Protein AF-A0AAU6JK26-F1 (afdb_monomer)

Solvent-accessible surface area (backbone atoms only — not comparable to full-atom values): 19255 Å² total; per-residue (Å²): 136,87,84,85,84,85,87,82,58,51,16,75,82,50,98,50,102,76,46,58,33,72,45,76,49,76,51,73,59,99,90,44,81,49,76,46,36,20,29,65,69,55,47,49,49,54,53,56,73,44,41,63,58,60,68,77,46,77,90,71,77,78,73,72,78,66,80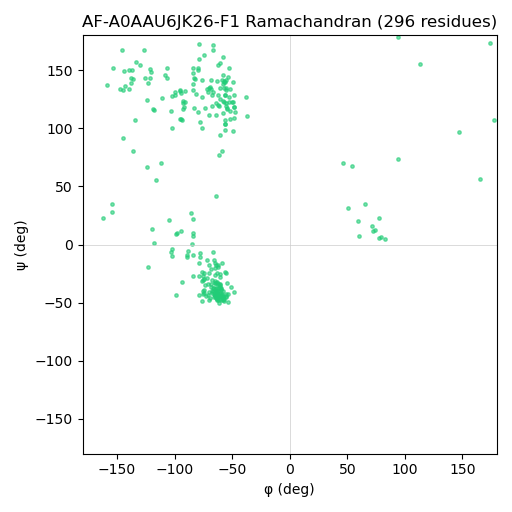,72,80,84,74,83,77,93,77,89,90,84,90,84,86,86,50,86,90,78,57,60,71,65,60,47,45,52,52,39,51,76,73,67,47,86,74,70,67,94,67,73,86,76,56,65,71,55,55,53,23,45,57,33,43,79,70,73,39,57,65,56,48,52,52,54,54,52,62,58,61,76,74,71,86,80,84,88,78,94,74,86,90,70,84,80,76,79,80,79,78,72,79,78,74,79,72,75,77,72,76,81,66,75,73,79,72,78,70,67,74,58,62,72,53,41,55,58,47,50,78,49,35,74,82,76,51,71,88,69,44,56,79,91,49,60,46,58,75,54,39,42,27,54,80,66,92,66,105,62,71,73,49,46,54,80,80,48,53,69,59,55,60,50,69,67,57,46,74,69,53,50,52,42,47,29,33,66,68,67,72,38,84,55,45,100,83,70,40,67,73,67,42,85,83,42,40,64,57,40,39,61,66,47,25,36,39,82,28,83,90,37,96,74,39,50,40,64,30,56,41,24,52,48,45,43,60,73,66,53,85,116

Radius of gyration: 31.09 Å; Cα contacts (8 Å, |Δi|>4): 243; chains: 1; bounding box: 83×53×76 Å

Nearest PDB structures (foldseek):
  4e1r-assembly1_A  TM=9.515E-01  e=3.329E-04  Mycobacterium tuberculosis

Sequence (298 aa):
MSRIKLVILLDDLANDDTTEADETVQFSLDGVDYEIDLTEANAQKLRARLKEFTQAGRVVPKRRRLPRPMTEPAGASATLSRHQGGIDPKAARAWATEHGLIAPKQRGVLGRNIKDAYNAFQRGDIGPLNKLKQAQNDHGTTPATDKPNTPPEPPKRRPLHAVPEPPAEPEPQAEADEDYNEAKAREYYQPLTQAQRHPDVQDDQKWDRRTGYGVDRTEKIKEWTLTERIATVSNQHATILNQLAGITALNSKGGVSYLKTSATRLHNLEFIKYAPTSLHGWEITNFGRYAVRIHGMG

Mean predicted aligned error: 21.95 Å

Secondary structure (DSSP, 8-state):
-PPP-----B-TT-SSTT-B-SEEEEEEETTEEEEEEE-HHHHHHHHHHHHHHHHHS--------PPPP----------SSSSGGG--HHHHHHHHHHTT-S---SSSPPPHHHHHHHHHHHTT--HHHHHHHHHHHTT----------PPPPPPPPPP---PPPPP---------THHHHHHHHHHH--PPPGGGS-GGG-SHHHHSS--SSSS-TT--GGGS-HHHHHHT--HHHHHHHHHHTTSSPPPTTSS-TTHHHHHHHHHHTTSEEE-TTSTTSEEE-HHHHHHHHHH---

Foldseek 3Di:
DDDDDDDFAAFPPDPDPPHGFPDWDWDDDPRDIDIGGHHPVVVVVVCVVCVVVPVVDDDDPPPPPDPDPDPDDDDDDDPPDDDDPSDDPVVLQVVCVVLPQPDQDPDDDGDPLSVVCVVCVVVVHNPSVVVSVVVVVVPDDDDDDDDDDDPDDPDDDDPPDPPPDDPPDPDPPCPPPLCVPQVVLVVLDDDDDLVQADPVCVPVVLLQFDPDDDPDRGHGLVVDGLVVLLVPQDPLNLQQLCCLVVNDADPPVRERPCCVVCVSSCRSSVQWGQDCPDPHRIHGDSSVVVSNVVVDPD

pLDDT: mean 70.47, std 18.95, range [29.84, 93.88]

Structure (mmCIF, N/CA/C/O backbone):
data_AF-A0AAU6JK26-F1
#
_entry.id   AF-A0AAU6JK26-F1
#
loop_
_atom_site.group_PDB
_atom_site.id
_atom_site.type_symbol
_atom_site.label_atom_id
_atom_site.label_alt_id
_atom_site.label_comp_id
_atom_site.label_asym_id
_atom_site.label_entity_id
_atom_site.label_seq_id
_atom_site.pdbx_PDB_ins_code
_atom_site.Cartn_x
_atom_site.Cartn_y
_atom_site.Cartn_z
_atom_site.occupancy
_atom_site.B_iso_or_equiv
_atom_site.auth_seq_id
_atom_site.auth_comp_id
_atom_site.auth_asym_id
_atom_site.auth_atom_id
_atom_site.pdbx_PDB_model_num
ATOM 1 N N . MET A 1 1 ? 6.257 28.946 33.063 1.00 39.81 1 MET A N 1
ATOM 2 C CA . MET A 1 1 ? 5.827 28.902 31.649 1.00 39.81 1 MET A CA 1
ATOM 3 C C . MET A 1 1 ? 4.622 27.983 31.551 1.00 39.81 1 MET A C 1
ATOM 5 O O . MET A 1 1 ? 4.722 26.838 31.974 1.00 39.81 1 MET A O 1
ATOM 9 N N . SER A 1 2 ? 3.482 28.490 31.089 1.00 45.00 2 SER A N 1
ATOM 10 C CA . SER A 1 2 ? 2.243 27.712 30.962 1.00 45.00 2 SER A CA 1
ATOM 11 C C . SER A 1 2 ? 2.250 26.934 29.644 1.00 45.00 2 SER A C 1
ATOM 13 O O . SER A 1 2 ? 2.571 27.500 28.603 1.00 45.00 2 SER A O 1
ATOM 15 N N .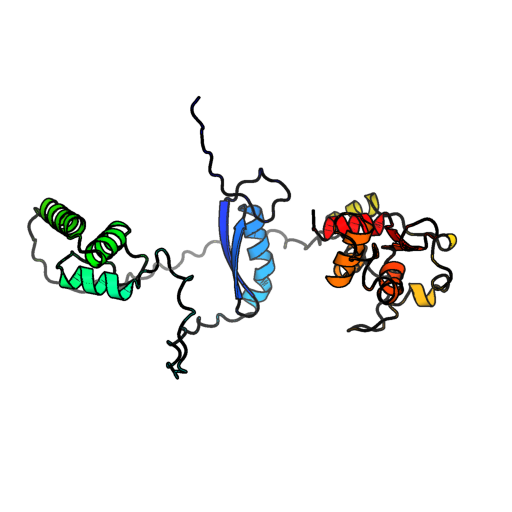 ARG A 1 3 ? 1.911 25.641 29.678 1.00 49.12 3 ARG A N 1
ATOM 16 C CA . ARG A 1 3 ? 1.793 24.785 28.487 1.00 49.12 3 ARG A CA 1
ATOM 17 C C . ARG A 1 3 ? 0.345 24.810 28.001 1.00 49.12 3 ARG A C 1
ATOM 19 O O . ARG A 1 3 ? -0.537 24.358 28.726 1.00 49.12 3 ARG A O 1
ATOM 26 N N . ILE A 1 4 ? 0.106 25.315 26.793 1.00 51.34 4 ILE A N 1
ATOM 27 C CA . ILE A 1 4 ? -1.198 25.212 26.124 1.00 51.34 4 ILE A CA 1
ATOM 28 C C . ILE A 1 4 ? -1.271 23.822 25.480 1.00 51.34 4 ILE A C 1
ATOM 30 O O . ILE A 1 4 ? -0.328 23.394 24.816 1.00 51.34 4 ILE A O 1
ATOM 34 N N . LYS A 1 5 ? -2.356 23.086 25.737 1.00 56.06 5 LYS A N 1
ATOM 35 C CA . LYS A 1 5 ? -2.661 21.816 25.067 1.00 56.06 5 LYS A CA 1
ATOM 36 C C . LYS A 1 5 ? -3.747 22.087 24.032 1.00 56.06 5 LYS A C 1
ATOM 38 O O . LYS A 1 5 ? -4.852 22.451 24.419 1.00 56.06 5 LYS A O 1
ATOM 43 N N . LEU A 1 6 ? -3.415 21.914 22.758 1.00 53.09 6 LEU A N 1
ATOM 44 C CA . LEU A 1 6 ? -4.369 21.911 21.654 1.00 53.09 6 LEU A CA 1
ATOM 45 C C . LEU A 1 6 ? -4.739 20.450 21.359 1.00 53.09 6 LEU A C 1
ATOM 47 O O . LEU A 1 6 ? -3.853 19.598 21.318 1.00 53.09 6 LEU A O 1
ATOM 51 N N . VAL A 1 7 ? -6.030 20.161 21.217 1.00 66.44 7 VAL A N 1
ATOM 52 C CA . VAL A 1 7 ? -6.544 18.863 20.761 1.00 66.44 7 VAL A CA 1
ATOM 53 C C . VAL A 1 7 ? -7.305 19.148 19.477 1.00 66.44 7 VAL A C 1
ATOM 55 O O . VAL A 1 7 ? -8.271 19.905 19.520 1.00 66.44 7 VAL A O 1
ATOM 58 N N . ILE A 1 8 ? -6.833 18.584 18.369 1.00 70.19 8 ILE A N 1
ATOM 59 C CA . ILE A 1 8 ? -7.429 18.700 17.034 1.00 70.19 8 ILE A CA 1
ATOM 60 C C . ILE A 1 8 ? -7.766 17.299 16.525 1.00 70.19 8 ILE A C 1
ATOM 62 O O . ILE A 1 8 ? -7.050 16.345 16.838 1.00 70.19 8 ILE A O 1
ATOM 66 N N . LEU A 1 9 ? -8.886 17.183 15.815 1.00 73.62 9 LEU A N 1
ATOM 67 C CA . LEU A 1 9 ? -9.309 15.964 15.129 1.00 73.62 9 LEU A CA 1
ATOM 68 C C . LEU A 1 9 ? -8.783 16.057 13.697 1.00 73.62 9 LEU A C 1
ATOM 70 O O . LEU A 1 9 ? -9.061 17.054 13.040 1.00 73.62 9 LEU A O 1
ATOM 74 N N . LEU A 1 10 ? -8.004 15.079 13.245 1.00 80.44 10 LEU A N 1
ATOM 75 C CA . LEU A 1 10 ? -7.363 15.097 11.928 1.00 80.44 10 LEU A CA 1
ATOM 76 C C . LEU A 1 10 ? -8.052 14.116 10.979 1.00 80.44 10 LEU A C 1
ATOM 78 O O . LEU A 1 10 ? -8.615 13.124 11.432 1.00 80.44 10 LEU A O 1
ATOM 82 N N . ASP A 1 11 ? -8.008 14.412 9.682 1.00 87.56 11 ASP A N 1
ATOM 83 C CA . ASP A 1 11 ? -8.507 13.521 8.632 1.00 87.56 11 ASP A CA 1
ATOM 84 C C . ASP A 1 11 ? -7.548 12.337 8.442 1.00 87.56 11 ASP A C 1
ATOM 86 O O . ASP A 1 11 ? -6.401 12.512 8.034 1.00 87.56 11 ASP A O 1
ATOM 90 N N . ASP A 1 12 ? -8.035 11.124 8.701 1.00 86.19 12 ASP A N 1
ATOM 91 C CA . ASP A 1 12 ? -7.274 9.871 8.627 1.00 86.19 12 ASP A CA 1
ATOM 92 C C . ASP A 1 12 ? -6.791 9.521 7.203 1.00 86.19 12 ASP A C 1
ATOM 94 O O . ASP A 1 12 ? -5.940 8.643 7.033 1.00 86.19 12 ASP A O 1
ATOM 98 N N . LEU A 1 13 ? -7.345 10.155 6.161 1.00 86.31 13 LEU A N 1
ATOM 99 C CA . LEU A 1 13 ? -6.925 10.001 4.762 1.00 86.31 13 LEU A CA 1
ATOM 100 C C . LEU A 1 13 ? -6.091 11.173 4.246 1.00 86.31 13 LEU A C 1
ATOM 102 O O . LEU A 1 13 ? -5.596 11.111 3.112 1.00 86.31 13 LEU A O 1
ATOM 106 N N . ALA A 1 14 ? -5.940 12.245 5.023 1.00 79.69 14 ALA A N 1
ATOM 107 C CA . ALA A 1 14 ? -5.027 13.308 4.654 1.00 79.69 14 ALA A CA 1
ATOM 108 C C . ALA A 1 14 ? -3.580 12.815 4.784 1.00 79.69 14 ALA A C 1
ATOM 110 O O . ALA A 1 14 ? -3.189 12.197 5.768 1.00 79.69 14 ALA A O 1
ATOM 111 N N . ASN A 1 15 ? -2.756 13.116 3.779 1.00 73.81 15 ASN A N 1
ATOM 112 C CA . ASN A 1 15 ? -1.319 12.816 3.810 1.00 73.81 15 ASN A CA 1
ATOM 113 C C . ASN A 1 15 ? -0.520 13.940 4.502 1.00 73.81 15 ASN A C 1
ATOM 115 O O . ASN A 1 15 ? 0.643 14.177 4.166 1.00 73.81 15 ASN A O 1
ATOM 119 N N . ASP A 1 16 ? -1.161 14.677 5.408 1.00 70.50 16 ASP A N 1
ATOM 120 C CA . ASP A 1 16 ? -0.570 15.755 6.190 1.00 70.50 16 ASP A CA 1
ATOM 121 C C . ASP A 1 16 ? -1.159 15.788 7.608 1.00 70.50 16 ASP A C 1
ATOM 123 O O . ASP A 1 16 ? -2.319 15.454 7.822 1.00 70.50 16 ASP A O 1
ATOM 127 N N . ASP A 1 17 ? -0.358 16.228 8.580 1.00 72.00 17 ASP A N 1
ATOM 128 C CA . ASP A 1 17 ? -0.759 16.324 9.994 1.00 72.00 17 ASP A CA 1
ATOM 129 C C . ASP A 1 17 ? -1.506 17.637 10.310 1.00 72.00 17 ASP A C 1
ATOM 131 O O . ASP A 1 17 ? -1.491 18.127 11.444 1.00 72.00 17 ASP A O 1
ATOM 135 N N . THR A 1 18 ? -2.088 18.276 9.294 1.00 73.75 18 THR A N 1
ATOM 136 C CA . THR A 1 18 ? -2.662 19.626 9.403 1.00 73.75 18 THR A CA 1
ATOM 137 C C . THR A 1 18 ? -4.125 19.704 9.007 1.00 73.75 18 THR A C 1
ATOM 139 O O . THR A 1 18 ? -4.803 20.656 9.389 1.00 73.75 18 THR A O 1
ATOM 142 N N . THR A 1 19 ? -4.616 18.724 8.257 1.00 79.75 19 THR A N 1
ATOM 143 C CA . THR A 1 19 ? -5.990 18.695 7.775 1.00 79.75 19 THR A CA 1
ATOM 144 C C . THR A 1 19 ? -6.915 18.208 8.881 1.00 79.75 19 THR A C 1
ATOM 146 O O . THR A 1 19 ? -6.838 17.059 9.311 1.00 79.75 19 THR A O 1
ATOM 149 N N . GLU A 1 20 ? -7.797 19.091 9.347 1.00 81.56 20 GLU A N 1
ATOM 150 C CA . GLU A 1 20 ? -8.794 18.762 10.365 1.00 81.56 20 GLU A CA 1
ATOM 151 C C . GLU A 1 20 ? -9.953 17.951 9.763 1.00 81.56 20 GLU A C 1
ATOM 153 O O . GLU A 1 20 ? -10.385 18.211 8.641 1.00 81.56 20 GLU A O 1
ATOM 158 N N . ALA A 1 21 ? -10.458 16.967 10.506 1.00 82.81 21 ALA A N 1
ATOM 159 C CA . ALA A 1 21 ? -11.638 16.202 10.116 1.00 82.81 21 ALA A CA 1
ATOM 160 C C . ALA A 1 21 ? -12.932 16.930 10.500 1.00 82.81 21 ALA A C 1
ATOM 162 O O . ALA A 1 21 ? -13.046 17.500 11.587 1.00 82.81 21 ALA A O 1
ATOM 163 N N . ASP A 1 22 ? -13.941 16.814 9.640 1.00 85.50 22 ASP A N 1
ATOM 164 C CA . ASP A 1 22 ? -15.272 17.387 9.850 1.00 85.50 22 ASP A CA 1
ATOM 165 C C . ASP A 1 22 ? -16.232 16.381 10.507 1.00 85.50 22 ASP A C 1
ATOM 167 O O . ASP A 1 22 ? -17.126 16.763 11.268 1.00 85.50 22 ASP A O 1
ATOM 171 N N . GLU A 1 23 ? -16.069 15.083 10.225 1.00 78.38 23 GLU A N 1
ATOM 172 C CA . GLU A 1 23 ? -16.956 14.039 10.733 1.00 78.38 23 GLU A CA 1
ATOM 173 C C . GLU A 1 23 ? -16.304 12.655 10.870 1.00 78.38 23 GLU A C 1
ATOM 175 O O . GLU A 1 23 ? -15.425 12.275 10.103 1.00 78.38 23 GLU A O 1
ATOM 180 N N . THR A 1 24 ? -16.814 11.855 11.811 1.00 91.06 24 THR A N 1
ATOM 181 C CA . THR A 1 24 ? -16.486 10.428 11.937 1.00 91.06 24 THR A CA 1
ATOM 182 C C . THR A 1 24 ? -17.496 9.583 11.158 1.00 91.06 24 THR A C 1
ATOM 184 O O . THR A 1 24 ? -18.695 9.593 11.460 1.00 91.06 24 THR A O 1
ATOM 187 N N . VAL A 1 25 ? -17.032 8.784 10.198 1.00 90.94 25 VAL A N 1
ATOM 188 C CA . VAL A 1 25 ? -17.866 7.875 9.402 1.00 90.94 25 VAL A CA 1
ATOM 189 C C . VAL A 1 25 ? -17.720 6.432 9.890 1.00 90.94 25 VAL A C 1
ATOM 191 O O . VAL A 1 25 ? -16.623 5.887 9.968 1.00 90.94 25 VAL A O 1
ATOM 194 N N . GLN A 1 26 ? -18.849 5.776 10.176 1.00 93.44 26 GLN A N 1
ATOM 195 C CA . GLN A 1 26 ? -18.910 4.339 10.470 1.00 93.44 26 GLN A CA 1
ATOM 196 C C . GLN A 1 26 ? -19.258 3.537 9.215 1.00 93.44 26 GLN A C 1
ATOM 198 O O . GLN A 1 26 ? -20.246 3.833 8.539 1.00 93.44 26 GLN A O 1
ATOM 203 N N . PHE A 1 27 ? -18.505 2.473 8.942 1.00 92.81 27 PHE A N 1
ATOM 204 C CA . PHE A 1 27 ? -18.795 1.534 7.855 1.00 92.81 27 PHE A CA 1
ATOM 205 C C . PHE A 1 27 ? -18.396 0.104 8.235 1.00 92.81 27 PHE A C 1
ATOM 207 O O . PHE A 1 27 ? -17.721 -0.117 9.236 1.00 92.81 27 PHE A O 1
ATOM 214 N N . SER A 1 28 ? -18.830 -0.884 7.452 1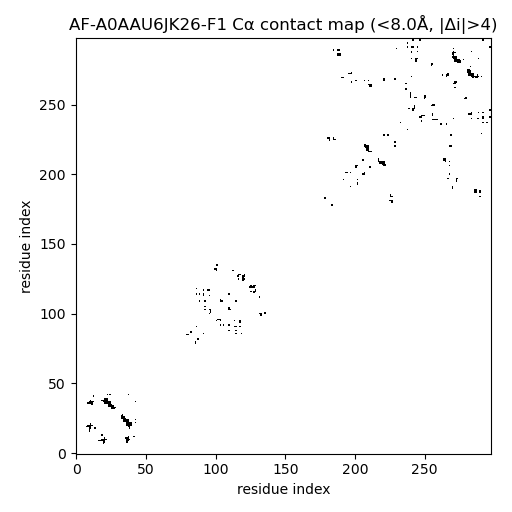.00 88.62 28 SER A N 1
ATOM 215 C CA . SER A 1 28 ? -18.507 -2.289 7.713 1.00 88.62 28 SER A CA 1
ATOM 216 C C . SER A 1 28 ? -18.107 -3.003 6.427 1.00 88.62 28 SER A C 1
ATOM 218 O O . SER A 1 28 ? -18.724 -2.791 5.383 1.00 88.62 28 SER A O 1
ATOM 220 N N . LEU A 1 29 ? -17.130 -3.903 6.522 1.00 89.81 29 LEU A N 1
ATOM 221 C CA . LEU A 1 29 ? -16.709 -4.792 5.439 1.00 89.81 29 LEU A CA 1
ATOM 222 C C . LEU A 1 29 ? -16.432 -6.179 6.025 1.00 89.81 29 LEU A C 1
ATOM 224 O O . LEU A 1 29 ? -15.837 -6.291 7.094 1.00 89.81 29 LEU A O 1
ATOM 228 N N . ASP A 1 30 ? -16.941 -7.232 5.383 1.00 86.81 30 ASP A N 1
ATOM 229 C CA . ASP A 1 30 ? -16.783 -8.631 5.819 1.00 86.81 30 ASP A CA 1
ATOM 230 C C . ASP A 1 30 ? -17.147 -8.898 7.295 1.00 86.81 30 ASP A C 1
ATOM 232 O O . ASP A 1 30 ? -16.611 -9.783 7.964 1.00 86.81 30 ASP A O 1
ATOM 236 N N . GLY A 1 31 ? -18.111 -8.133 7.818 1.00 81.81 31 GLY A N 1
ATOM 237 C CA . GLY A 1 31 ? -18.598 -8.253 9.195 1.00 81.81 31 GLY A CA 1
ATOM 238 C C . GLY A 1 31 ? -17.707 -7.602 10.258 1.00 81.81 31 GLY A C 1
ATOM 239 O O . GLY A 1 31 ? -17.995 -7.753 11.450 1.00 81.81 31 GLY A O 1
ATOM 240 N N . VAL A 1 32 ? -16.665 -6.880 9.848 1.00 83.62 32 VAL A N 1
ATOM 241 C CA . VAL A 1 32 ? -15.854 -6.015 10.709 1.00 83.62 32 VAL A CA 1
ATOM 242 C C . VAL A 1 32 ? -16.397 -4.588 10.617 1.00 83.62 32 VAL A C 1
ATOM 244 O O . VAL A 1 32 ? -16.643 -4.096 9.519 1.00 83.62 32 VAL A O 1
ATOM 247 N N . ASP A 1 33 ? -16.623 -3.956 11.772 1.00 87.06 33 ASP A N 1
ATOM 248 C CA . ASP A 1 33 ? -17.068 -2.561 11.885 1.00 87.06 33 ASP A CA 1
ATOM 249 C C . ASP A 1 33 ? -15.827 -1.650 11.986 1.00 87.06 33 ASP A C 1
ATOM 251 O O . ASP A 1 33 ? -14.929 -1.929 12.785 1.00 87.06 33 ASP A O 1
ATOM 255 N N . TYR A 1 34 ? -15.796 -0.577 11.197 1.00 91.19 34 TYR A N 1
ATOM 256 C CA . TYR A 1 34 ? -14.734 0.428 11.121 1.00 91.19 34 TYR A CA 1
ATOM 257 C C . TYR A 1 34 ? -15.290 1.826 11.434 1.00 91.19 34 TYR A C 1
ATOM 259 O O . TYR A 1 34 ? -16.460 2.116 11.171 1.00 91.19 34 TYR A O 1
ATOM 267 N N . GLU A 1 35 ? -14.430 2.685 11.974 1.00 92.19 35 GLU A N 1
ATOM 268 C CA . GLU A 1 35 ? -14.636 4.125 12.174 1.00 92.19 35 GLU A CA 1
ATOM 269 C C . GLU A 1 35 ? -13.467 4.857 11.513 1.00 92.19 35 GLU A C 1
ATOM 271 O O . GLU A 1 35 ? -12.349 4.337 11.532 1.00 92.19 35 GLU A O 1
ATOM 276 N N . ILE A 1 36 ? -13.734 6.012 10.905 1.00 89.88 36 ILE A N 1
ATOM 277 C CA . ILE A 1 36 ? -12.719 6.850 10.260 1.00 89.88 36 ILE A CA 1
ATOM 278 C C . ILE A 1 36 ? -13.105 8.327 10.378 1.00 89.88 36 ILE A C 1
ATOM 280 O O . ILE A 1 36 ? -14.262 8.668 10.127 1.00 89.88 36 ILE A O 1
ATOM 284 N N . ASP A 1 37 ? -12.165 9.183 10.763 1.00 93.31 37 ASP A N 1
ATOM 285 C CA . ASP A 1 37 ? -12.347 10.633 10.861 1.00 93.31 37 ASP A CA 1
ATOM 286 C C . ASP A 1 37 ? -11.951 11.285 9.533 1.00 93.31 37 ASP A C 1
ATOM 288 O O . ASP A 1 37 ? -10.846 11.078 9.042 1.00 93.31 37 ASP A O 1
ATOM 292 N N . LEU A 1 38 ? -12.863 12.031 8.905 1.00 85.88 38 LEU A N 1
ATOM 293 C CA . LEU A 1 38 ? -12.698 12.548 7.545 1.00 85.88 38 LEU A CA 1
ATOM 294 C C . LEU A 1 38 ? -13.161 14.001 7.426 1.00 85.88 38 LEU A C 1
ATOM 296 O O . LEU A 1 38 ? -14.122 14.423 8.070 1.00 85.88 38 LEU A O 1
ATOM 300 N N . THR A 1 39 ? -12.536 14.745 6.517 1.00 87.94 39 THR A N 1
ATOM 301 C CA . THR A 1 39 ? -13.111 15.966 5.938 1.00 87.94 39 THR A CA 1
ATOM 302 C C . THR A 1 39 ? -14.416 15.655 5.213 1.00 87.94 39 THR A C 1
ATOM 304 O O . THR A 1 39 ? -14.622 14.544 4.710 1.00 87.94 39 THR A O 1
ATOM 307 N N . GLU A 1 40 ? -15.277 16.658 5.065 1.00 86.06 40 GLU A N 1
ATOM 308 C CA . GLU A 1 40 ? -16.546 16.536 4.350 1.00 86.06 40 GLU A CA 1
ATOM 309 C C . GLU A 1 40 ? -16.331 15.984 2.930 1.00 86.06 40 GLU A C 1
ATOM 311 O O . GLU A 1 40 ? -17.032 15.069 2.488 1.00 86.06 40 GLU A O 1
ATOM 316 N N . ALA A 1 41 ? -15.296 16.465 2.234 1.00 85.44 41 ALA A N 1
ATOM 317 C CA . ALA A 1 41 ? -14.947 16.000 0.897 1.00 85.44 41 ALA A CA 1
ATOM 318 C C . ALA A 1 41 ? -14.585 14.504 0.875 1.00 85.44 41 ALA A C 1
ATOM 320 O O . ALA A 1 41 ? -15.046 13.763 0.001 1.00 85.44 41 ALA A O 1
ATOM 321 N N . ASN A 1 42 ? -13.782 14.027 1.829 1.00 83.38 42 ASN A N 1
ATOM 322 C CA . ASN A 1 42 ? -13.393 12.618 1.887 1.00 83.38 42 ASN A CA 1
ATOM 323 C C . ASN A 1 42 ? -14.540 11.715 2.368 1.00 83.38 42 ASN A C 1
ATOM 325 O O . ASN A 1 42 ? -14.727 10.619 1.830 1.00 83.38 42 ASN A O 1
ATOM 329 N N . ALA A 1 43 ? -15.379 12.190 3.287 1.00 90.25 43 ALA A N 1
ATOM 330 C CA . ALA A 1 43 ? -16.585 11.487 3.706 1.00 90.25 43 ALA A CA 1
ATOM 331 C C . ALA A 1 43 ? -17.589 11.331 2.549 1.00 90.25 43 ALA A C 1
ATOM 333 O O . ALA A 1 43 ? -18.163 10.254 2.348 1.00 90.25 43 ALA A O 1
ATOM 334 N N . GLN A 1 44 ? -17.772 12.373 1.733 1.00 88.62 44 GLN A N 1
ATOM 335 C CA . GLN A 1 44 ? -18.581 12.305 0.514 1.00 88.62 44 GLN A CA 1
ATOM 336 C C . GLN A 1 44 ? -18.007 11.302 -0.495 1.00 88.62 44 GLN A C 1
ATOM 338 O O . GLN A 1 44 ? -18.766 10.491 -1.030 1.00 88.62 44 GLN A O 1
ATOM 343 N N . LYS A 1 45 ? -16.680 11.277 -0.700 1.00 91.12 45 LYS A N 1
ATOM 344 C CA . LYS A 1 45 ? -16.024 10.271 -1.557 1.00 91.12 45 LYS A CA 1
ATOM 345 C C . LYS A 1 45 ? -16.310 8.848 -1.079 1.00 91.12 45 LYS A C 1
ATOM 347 O O . LYS A 1 45 ? -16.695 8.011 -1.894 1.00 91.12 45 LYS A O 1
ATOM 352 N N . LEU A 1 46 ? -16.183 8.569 0.221 1.00 93.50 46 LEU A N 1
ATOM 353 C CA . LEU A 1 46 ? -16.486 7.248 0.784 1.00 93.50 46 LEU A CA 1
ATOM 354 C C . LEU A 1 46 ? -17.940 6.837 0.499 1.00 93.50 46 LEU A C 1
ATOM 356 O O . LEU A 1 46 ? -18.194 5.743 -0.009 1.00 93.50 46 LEU A O 1
ATOM 360 N N . ARG A 1 47 ? -18.903 7.732 0.755 1.00 93.88 47 ARG A N 1
ATOM 361 C CA . ARG A 1 47 ? -20.329 7.478 0.484 1.00 93.88 47 ARG A CA 1
ATOM 362 C C . ARG A 1 47 ? -20.609 7.264 -1.001 1.00 93.88 47 ARG A C 1
ATOM 364 O O . ARG A 1 47 ? -21.394 6.384 -1.344 1.00 93.88 47 ARG A O 1
ATOM 371 N N . ALA A 1 48 ? -19.960 8.030 -1.876 1.00 89.50 48 ALA A N 1
ATOM 372 C CA . ALA A 1 48 ? -20.096 7.893 -3.321 1.00 89.50 48 ALA A CA 1
ATOM 373 C C . ALA A 1 48 ? -19.576 6.534 -3.816 1.00 89.50 48 ALA A C 1
ATOM 375 O O . ALA A 1 48 ? -20.276 5.853 -4.560 1.00 89.50 48 ALA A O 1
ATOM 376 N N . ARG A 1 49 ? -18.405 6.085 -3.339 1.00 91.81 49 ARG A N 1
ATOM 377 C CA . ARG A 1 49 ? -17.828 4.772 -3.691 1.00 91.81 49 ARG A CA 1
ATOM 378 C C . ARG A 1 49 ? -18.692 3.600 -3.221 1.00 91.81 49 ARG A C 1
ATOM 380 O O . ARG A 1 49 ? -18.758 2.579 -3.896 1.00 91.81 49 ARG A O 1
ATOM 387 N N . LEU A 1 50 ? -19.382 3.746 -2.090 1.00 93.56 50 LEU A N 1
ATOM 388 C CA . LEU A 1 50 ? -20.298 2.726 -1.569 1.00 93.56 50 LEU A CA 1
ATOM 389 C C . LEU A 1 50 ? -21.705 2.792 -2.188 1.00 93.56 50 LEU A C 1
ATOM 391 O O . LEU A 1 50 ? -22.519 1.892 -1.962 1.00 93.56 50 LEU A O 1
ATOM 395 N N . LYS A 1 51 ? -22.022 3.837 -2.960 1.00 91.50 51 LYS A N 1
ATOM 396 C CA . LYS A 1 51 ? -23.380 4.112 -3.449 1.00 91.50 51 LYS A CA 1
ATOM 397 C C . LYS A 1 51 ? -23.912 2.999 -4.349 1.00 91.50 51 LYS A C 1
ATOM 399 O O . LYS A 1 51 ? -25.014 2.519 -4.112 1.00 91.50 51 LYS A O 1
ATOM 404 N N . GLU A 1 52 ? -23.126 2.540 -5.319 1.00 90.69 52 GLU A N 1
ATOM 405 C CA . GLU A 1 52 ? -23.541 1.470 -6.237 1.00 90.69 52 GLU A CA 1
ATOM 406 C C . GLU A 1 52 ? -23.862 0.169 -5.479 1.00 90.69 52 GLU A C 1
ATOM 408 O O . GLU A 1 52 ? -24.936 -0.413 -5.639 1.00 90.69 52 GLU A O 1
ATOM 413 N N . PHE A 1 53 ? -22.983 -0.236 -4.557 1.00 91.00 53 PHE A N 1
ATOM 414 C CA . PHE A 1 53 ? -23.169 -1.444 -3.750 1.00 91.00 53 PHE A CA 1
ATOM 415 C C . PHE A 1 53 ? -24.351 -1.338 -2.788 1.00 91.00 53 PHE A C 1
ATOM 417 O O . PHE A 1 53 ? -25.056 -2.317 -2.559 1.00 91.00 53 PHE A O 1
ATOM 424 N N . THR A 1 54 ? -24.583 -0.159 -2.210 1.00 90.44 54 THR A N 1
ATOM 425 C CA . THR A 1 54 ? -25.709 0.071 -1.293 1.00 90.44 54 THR A CA 1
ATOM 426 C C . THR A 1 54 ? -27.047 0.193 -2.019 1.00 90.44 54 THR A C 1
ATOM 428 O O . THR A 1 54 ? -28.067 -0.162 -1.434 1.00 90.44 54 THR A O 1
ATOM 431 N N . GLN A 1 55 ? -27.051 0.630 -3.283 1.00 91.00 55 GLN A N 1
ATOM 432 C CA . GLN A 1 55 ? -28.233 0.643 -4.148 1.00 91.00 55 GLN A CA 1
ATOM 433 C C . GLN A 1 55 ? -28.593 -0.754 -4.668 1.00 91.00 55 GLN A C 1
ATOM 435 O O . GLN A 1 55 ? -29.769 -1.114 -4.671 1.00 91.00 55 GLN A O 1
ATOM 440 N N . ALA A 1 56 ? -27.602 -1.547 -5.086 1.00 88.62 56 ALA A N 1
ATOM 441 C CA . ALA A 1 56 ? -27.819 -2.929 -5.525 1.00 88.62 56 ALA A CA 1
ATOM 442 C C . ALA A 1 56 ? -28.066 -3.886 -4.344 1.00 88.62 56 ALA A C 1
ATOM 444 O O . ALA A 1 56 ? -28.754 -4.903 -4.465 1.00 88.62 56 ALA A O 1
ATOM 445 N N . GLY A 1 57 ? -27.474 -3.576 -3.192 1.00 86.62 57 GLY A N 1
ATOM 446 C CA . GLY A 1 57 ? -27.569 -4.359 -1.975 1.00 86.62 57 GLY A CA 1
ATOM 447 C C . GLY A 1 57 ? -28.917 -4.217 -1.273 1.00 86.62 57 GLY A C 1
ATOM 448 O O . GLY A 1 57 ? -29.681 -3.277 -1.469 1.00 86.62 57 GLY A O 1
ATOM 449 N N . ARG A 1 58 ? -29.198 -5.162 -0.375 1.00 87.88 58 ARG A N 1
ATOM 450 C CA . ARG A 1 58 ? -30.332 -5.066 0.549 1.00 87.88 58 ARG A CA 1
ATOM 451 C C . ARG A 1 58 ? -29.841 -4.753 1.951 1.00 87.88 58 ARG A C 1
ATOM 453 O O . ARG A 1 58 ? -28.845 -5.316 2.407 1.00 87.88 58 ARG A O 1
ATOM 460 N N . VAL A 1 59 ? -30.603 -3.940 2.675 1.00 84.00 59 VAL A N 1
ATOM 461 C CA . VAL A 1 59 ? -30.368 -3.721 4.102 1.00 84.00 59 VAL A CA 1
ATOM 462 C C . VAL A 1 59 ? -30.598 -5.038 4.838 1.00 84.00 59 VAL A C 1
ATOM 464 O O . VAL A 1 59 ? -31.724 -5.528 4.940 1.00 84.00 59 VAL A O 1
ATOM 467 N N . VAL A 1 60 ? -29.523 -5.623 5.361 1.00 79.56 60 VAL A N 1
ATOM 468 C CA . VAL A 1 60 ? -29.631 -6.750 6.282 1.00 79.56 60 VAL A CA 1
ATOM 469 C C . VAL A 1 60 ? -29.883 -6.163 7.669 1.00 79.56 60 VAL A C 1
ATOM 471 O O . VAL A 1 60 ? -29.032 -5.428 8.175 1.00 79.56 60 VAL A O 1
ATOM 474 N N . PRO A 1 61 ? -31.027 -6.447 8.316 1.00 73.88 61 PRO A N 1
ATOM 475 C CA . PRO A 1 61 ? -31.255 -5.982 9.674 1.00 73.88 61 PRO A CA 1
ATOM 476 C C . PRO A 1 61 ? -30.125 -6.513 10.552 1.00 73.88 61 PRO A C 1
ATOM 478 O O . PRO A 1 61 ? -29.900 -7.726 10.594 1.00 73.88 61 PRO A O 1
ATOM 481 N N . LYS A 1 62 ? -29.396 -5.605 11.223 1.00 63.16 62 LYS A N 1
ATOM 482 C CA . LYS A 1 62 ? -28.295 -5.952 12.130 1.00 63.16 62 LYS A CA 1
ATOM 483 C C . LYS A 1 62 ? -28.820 -7.044 13.048 1.00 63.16 62 LYS A C 1
ATOM 485 O O . LYS A 1 62 ? -29.706 -6.792 13.869 1.00 63.16 62 LYS A O 1
ATOM 490 N N . ARG A 1 63 ? -28.332 -8.277 12.862 1.00 52.25 63 ARG A N 1
ATOM 491 C CA . ARG A 1 63 ? -28.687 -9.406 13.718 1.00 52.25 63 ARG A CA 1
ATOM 492 C C . ARG A 1 63 ? -28.310 -8.920 15.108 1.00 52.25 63 ARG A C 1
ATOM 494 O O . ARG A 1 63 ? -27.121 -8.744 15.381 1.00 52.25 63 ARG A O 1
ATOM 501 N N . ARG A 1 64 ? -29.297 -8.599 15.959 1.00 50.38 64 ARG A N 1
ATOM 502 C CA . ARG A 1 64 ? -29.039 -8.402 17.387 1.00 50.38 64 ARG A CA 1
ATOM 503 C C . ARG A 1 64 ? -28.209 -9.616 17.749 1.00 50.38 64 ARG A C 1
ATOM 505 O O . ARG A 1 64 ? -28.703 -10.730 17.577 1.00 50.38 64 ARG A O 1
ATOM 512 N N . ARG A 1 65 ? -26.940 -9.420 18.122 1.00 45.16 65 ARG A N 1
ATOM 513 C CA . ARG A 1 65 ? -26.154 -10.493 18.717 1.00 45.16 65 ARG A CA 1
ATOM 514 C C . ARG A 1 65 ? -26.996 -10.912 19.912 1.00 45.16 65 ARG A C 1
ATOM 516 O O . ARG A 1 65 ? -27.038 -10.194 20.909 1.00 45.16 65 ARG A O 1
ATOM 523 N N . LEU A 1 66 ? -27.778 -11.983 19.758 1.00 43.41 66 LEU A N 1
ATOM 524 C CA . LEU A 1 66 ? -28.372 -12.627 20.907 1.00 43.41 66 LEU A CA 1
ATOM 525 C C . LEU A 1 66 ? -27.177 -12.948 21.804 1.00 43.41 66 LEU A C 1
ATOM 527 O O . LEU A 1 66 ? -26.142 -13.369 21.268 1.00 43.41 66 LEU A O 1
ATOM 531 N N . PRO A 1 67 ? -27.255 -12.679 23.116 1.00 44.66 67 PRO A N 1
ATOM 532 C CA . PRO A 1 67 ? -26.220 -13.138 24.022 1.00 44.66 67 PRO A CA 1
ATOM 533 C C . PRO A 1 67 ? -25.990 -14.615 23.710 1.00 44.66 67 PRO A C 1
ATOM 535 O O . PRO A 1 67 ? -26.925 -15.416 23.725 1.00 44.66 67 PRO A O 1
ATOM 538 N N . ARG A 1 68 ? -24.764 -14.933 23.283 1.00 39.25 68 ARG A N 1
ATOM 539 C CA . ARG A 1 68 ? -24.347 -16.304 23.006 1.00 39.25 68 ARG A CA 1
ATOM 540 C C . ARG A 1 68 ? -24.691 -17.092 24.276 1.00 39.25 68 ARG A C 1
ATOM 542 O O . ARG A 1 68 ? -24.302 -16.618 25.346 1.00 39.25 68 ARG A O 1
ATOM 549 N N . PRO A 1 69 ? -25.434 -18.210 24.211 1.00 37.94 69 PRO A N 1
ATOM 550 C CA . PRO A 1 69 ? -25.629 -19.032 25.393 1.00 37.94 69 PRO A CA 1
ATOM 551 C C . PRO A 1 69 ? -24.239 -19.383 25.917 1.00 37.94 69 PRO A C 1
ATOM 553 O O . PRO A 1 69 ? -23.415 -19.902 25.161 1.00 37.94 69 PRO A O 1
ATOM 556 N N . MET A 1 70 ? -23.953 -19.013 27.165 1.00 35.06 70 MET A N 1
ATOM 557 C CA . MET A 1 70 ? -22.778 -19.494 27.879 1.00 35.06 70 MET A CA 1
ATOM 558 C C . MET A 1 70 ? -22.863 -21.016 27.873 1.00 35.06 70 MET A C 1
ATOM 560 O O . MET A 1 70 ? -23.662 -21.605 28.590 1.00 35.06 70 MET A O 1
ATOM 564 N N . THR A 1 71 ? -22.074 -21.657 27.021 1.00 39.31 71 THR A N 1
ATOM 565 C CA . THR A 1 71 ? -21.540 -22.966 27.366 1.00 39.31 71 THR A CA 1
ATOM 566 C C . THR A 1 71 ? -20.195 -22.647 27.983 1.00 39.31 71 THR A C 1
ATOM 568 O O . THR A 1 71 ? -19.307 -22.141 27.296 1.00 39.31 71 THR A O 1
ATOM 571 N N . GLU A 1 72 ? -20.109 -22.793 29.302 1.00 41.91 72 GLU A N 1
ATOM 572 C CA . GLU A 1 72 ? -18.846 -22.664 30.017 1.00 41.91 72 GLU A CA 1
ATOM 573 C C . GLU A 1 72 ? -17.795 -23.590 29.399 1.00 41.91 72 GLU A C 1
ATOM 575 O O . GLU A 1 72 ? -18.097 -24.719 29.001 1.00 41.91 72 GLU A O 1
ATOM 580 N N . PRO A 1 73 ? -16.544 -23.126 29.366 1.00 36.38 73 PRO A N 1
ATOM 581 C CA . PRO A 1 73 ? -15.512 -23.933 29.988 1.00 36.38 73 PRO A CA 1
ATOM 582 C C . PRO A 1 73 ? -14.784 -23.133 31.065 1.00 36.38 73 PRO A C 1
ATOM 584 O O . PRO A 1 73 ? -14.468 -21.953 30.909 1.00 36.38 73 PRO A O 1
ATOM 587 N N . ALA A 1 74 ? -14.521 -23.837 32.159 1.00 39.62 74 ALA A N 1
ATOM 588 C CA . ALA A 1 74 ? -13.696 -23.429 33.277 1.00 39.62 74 ALA A CA 1
ATOM 589 C C . ALA A 1 74 ? -12.330 -22.885 32.829 1.00 39.62 74 ALA A C 1
ATOM 591 O O . ALA A 1 74 ? -11.675 -23.454 31.957 1.00 39.62 74 ALA A O 1
ATOM 592 N N . GLY A 1 75 ? -11.872 -21.823 33.488 1.00 32.81 75 GLY A N 1
ATOM 593 C CA . GLY A 1 75 ? -10.506 -21.333 33.339 1.00 32.81 75 GLY A CA 1
ATOM 594 C C . GLY A 1 75 ? -10.427 -19.826 33.483 1.00 32.81 75 GLY A C 1
ATOM 595 O O . GLY A 1 75 ? -10.683 -19.082 32.544 1.00 32.81 75 GLY A O 1
ATOM 596 N N . ALA A 1 76 ? -10.091 -19.386 34.690 1.00 46.19 76 ALA A N 1
ATOM 597 C CA . ALA A 1 76 ? -9.860 -17.998 35.036 1.00 46.19 76 ALA A CA 1
ATOM 598 C C . ALA A 1 76 ? -8.839 -17.308 34.109 1.00 46.19 76 ALA A C 1
ATOM 600 O O . ALA A 1 76 ? -7.884 -17.928 33.647 1.00 46.19 76 ALA A O 1
ATOM 601 N N . SER A 1 77 ? -9.005 -15.986 33.981 1.00 42.56 77 SER A N 1
ATOM 602 C CA . SER A 1 77 ? -8.058 -15.013 33.412 1.00 42.56 77 SER A CA 1
ATOM 603 C C . SER A 1 77 ? -8.227 -14.667 31.925 1.00 42.56 77 SER A C 1
ATOM 605 O O . SER A 1 77 ? -7.408 -15.038 31.093 1.00 42.56 77 SER A O 1
ATOM 607 N N . ALA A 1 78 ? -9.265 -13.881 31.590 1.00 39.09 78 ALA A N 1
ATOM 608 C CA . ALA A 1 78 ? -9.273 -13.051 30.368 1.00 39.09 78 ALA A CA 1
ATOM 609 C C . ALA A 1 78 ? -10.314 -11.901 30.348 1.00 39.09 78 ALA A C 1
ATOM 611 O O . ALA A 1 78 ? -10.695 -11.438 29.274 1.00 39.09 78 ALA A O 1
ATOM 612 N N . THR A 1 79 ? -10.800 -11.401 31.491 1.00 37.28 79 THR A N 1
ATOM 613 C CA . THR A 1 79 ? -11.766 -10.277 31.520 1.00 37.28 79 THR A CA 1
ATOM 614 C C . THR A 1 79 ? -11.196 -9.043 32.205 1.00 37.28 79 THR A C 1
ATOM 616 O O . THR A 1 79 ? -11.774 -8.500 33.139 1.00 37.28 79 THR A O 1
ATOM 619 N N . LEU A 1 80 ? -10.053 -8.577 31.716 1.00 39.25 80 LEU A N 1
ATOM 620 C CA . LEU A 1 80 ? -9.522 -7.249 32.010 1.00 39.25 80 LEU A CA 1
ATOM 621 C C . LEU A 1 80 ? -9.008 -6.662 30.696 1.00 39.25 80 LEU A C 1
ATOM 623 O O . LEU A 1 80 ? -7.831 -6.798 30.410 1.00 39.25 80 LEU A O 1
ATOM 627 N N . SER A 1 81 ? -9.900 -6.113 29.860 1.00 41.69 81 SER A N 1
ATOM 628 C CA . SER A 1 81 ? -9.614 -4.990 28.930 1.00 41.69 81 SER A CA 1
ATOM 629 C C . SER A 1 81 ? -10.705 -4.826 27.855 1.00 41.69 81 SER A C 1
ATOM 631 O O . SER A 1 81 ? -10.434 -4.884 26.654 1.00 41.69 81 SER A O 1
ATOM 633 N N . ARG A 1 82 ? -11.982 -4.647 28.237 1.00 42.97 82 ARG A N 1
ATOM 634 C CA . ARG A 1 82 ? -12.968 -4.170 27.243 1.00 42.97 82 ARG A CA 1
ATOM 635 C C . ARG A 1 82 ? -14.192 -3.414 27.749 1.00 42.97 82 ARG A C 1
ATOM 637 O O . ARG A 1 82 ? -15.199 -3.399 27.057 1.00 42.97 82 ARG A O 1
ATOM 644 N N . HIS A 1 83 ? -14.111 -2.725 28.886 1.00 42.09 83 HIS A N 1
ATOM 645 C CA . HIS A 1 83 ? -15.119 -1.726 29.253 1.00 42.09 83 HIS A CA 1
ATOM 646 C C . HIS A 1 83 ? -14.461 -0.562 29.997 1.00 42.09 83 HIS A C 1
ATOM 648 O O . HIS A 1 83 ? -13.661 -0.792 30.903 1.00 42.09 83 HIS A O 1
ATOM 654 N N . GLN A 1 84 ? -14.794 0.676 29.603 1.00 45.47 84 GLN A N 1
ATOM 655 C CA . GLN A 1 84 ? -14.424 1.913 30.304 1.00 45.47 84 GLN A CA 1
ATOM 656 C C . GLN A 1 84 ? -14.472 1.714 31.830 1.00 45.47 84 GLN A C 1
ATOM 658 O O . GLN A 1 84 ? -15.552 1.562 32.399 1.00 45.47 84 GLN A O 1
ATOM 663 N N . GLY A 1 85 ? -13.307 1.715 32.482 1.00 50.50 85 GLY A N 1
ATOM 664 C CA . GLY A 1 85 ? -13.194 1.692 33.942 1.00 50.50 85 GLY A CA 1
ATOM 665 C C . GLY A 1 85 ? -13.537 0.371 34.643 1.00 50.50 85 GLY A C 1
ATOM 666 O O . GLY A 1 85 ? -13.668 0.391 35.859 1.00 50.50 85 GLY A O 1
ATOM 667 N N . GLY A 1 86 ? -13.690 -0.753 33.927 1.00 56.06 86 GLY A N 1
ATOM 668 C CA . GLY A 1 86 ? -13.901 -2.073 34.550 1.00 56.06 86 GLY A CA 1
ATOM 669 C C . GLY A 1 86 ? -15.273 -2.279 35.210 1.00 56.06 86 GLY A C 1
ATOM 670 O O . GLY A 1 86 ? -15.439 -3.211 35.989 1.00 56.06 86 GLY A O 1
ATOM 671 N N . ILE A 1 87 ? -16.255 -1.425 34.906 1.00 62.91 87 ILE A N 1
ATOM 672 C CA . ILE A 1 87 ? -17.589 -1.448 35.524 1.00 62.91 87 ILE A CA 1
ATOM 673 C C . ILE A 1 87 ? -18.585 -2.150 34.606 1.00 62.91 87 ILE A C 1
ATOM 675 O O . ILE A 1 87 ? -18.713 -1.755 33.446 1.00 62.91 87 ILE A O 1
ATOM 679 N N . ASP A 1 88 ? -19.360 -3.099 35.139 1.00 71.00 88 ASP A N 1
ATOM 680 C CA . ASP A 1 88 ? -20.583 -3.578 34.487 1.00 71.00 88 ASP A CA 1
ATOM 681 C C . ASP A 1 88 ? -21.671 -2.480 34.540 1.00 71.00 88 ASP A C 1
ATOM 683 O O . ASP A 1 88 ? -22.210 -2.181 35.615 1.00 71.00 88 ASP A O 1
ATOM 687 N N . PRO A 1 89 ? -22.050 -1.867 33.399 1.00 71.69 89 PRO A N 1
ATOM 688 C CA . PRO A 1 89 ? -23.066 -0.820 33.369 1.00 71.69 89 PRO A CA 1
ATOM 689 C C . PRO A 1 89 ? -24.456 -1.311 33.790 1.00 71.69 89 PRO A C 1
ATOM 691 O O . PRO A 1 89 ? -25.325 -0.485 34.063 1.00 71.69 89 PRO A O 1
ATOM 694 N N . LYS A 1 90 ? -24.722 -2.623 33.789 1.00 75.19 90 LYS A N 1
ATOM 695 C CA . LYS A 1 90 ? -25.980 -3.187 34.290 1.00 75.19 90 LYS A CA 1
ATOM 696 C C . LYS A 1 90 ? -25.993 -3.183 35.818 1.00 75.19 90 LYS A C 1
ATOM 698 O O . LYS A 1 90 ? -26.944 -2.661 36.397 1.00 75.19 90 LYS A O 1
ATOM 703 N N . ALA A 1 91 ? -24.923 -3.667 36.448 1.00 77.00 91 ALA A N 1
ATOM 704 C CA . ALA A 1 91 ? -24.757 -3.648 37.900 1.00 77.00 91 ALA A CA 1
ATOM 705 C C . ALA A 1 91 ? -24.810 -2.221 38.471 1.00 77.00 91 ALA A C 1
ATOM 707 O O . ALA A 1 91 ? -25.543 -1.966 39.422 1.00 77.00 91 ALA A O 1
ATOM 708 N N . ALA A 1 92 ? -24.135 -1.261 37.830 1.00 79.69 92 ALA A N 1
ATOM 709 C CA . ALA A 1 92 ? -24.163 0.136 38.268 1.00 79.69 92 ALA A CA 1
ATOM 710 C C . ALA A 1 92 ? -25.561 0.786 38.160 1.00 79.69 92 ALA A C 1
ATOM 712 O O . ALA A 1 92 ? -25.907 1.641 38.973 1.00 79.69 92 ALA A O 1
ATOM 713 N N . ARG A 1 93 ? -26.394 0.378 37.187 1.00 82.19 93 ARG A N 1
ATOM 714 C CA . ARG A 1 93 ? -27.792 0.845 37.076 1.00 82.19 93 ARG A CA 1
ATOM 715 C C . ARG A 1 93 ? -28.714 0.199 38.107 1.00 82.19 93 ARG A C 1
ATOM 717 O O . ARG A 1 93 ? -29.576 0.893 38.644 1.00 82.19 93 ARG A O 1
ATOM 724 N N . ALA A 1 94 ? -28.545 -1.099 38.364 1.00 79.81 94 ALA A N 1
ATOM 725 C CA . ALA A 1 94 ? -29.293 -1.811 39.397 1.00 79.81 94 ALA A CA 1
ATOM 726 C C . ALA A 1 94 ? -29.006 -1.201 40.774 1.00 79.81 94 ALA A C 1
ATOM 728 O O . ALA A 1 94 ? -29.934 -0.740 41.428 1.00 79.81 94 ALA A O 1
ATOM 729 N N . TRP A 1 95 ? -27.724 -1.034 41.113 1.00 85.62 95 TRP A N 1
ATOM 730 C CA . TRP A 1 95 ? -27.275 -0.344 42.323 1.00 85.62 95 TRP A CA 1
ATOM 731 C C . TRP A 1 95 ? -27.867 1.066 42.442 1.00 85.62 95 TRP A C 1
ATOM 733 O O . TRP A 1 95 ? -28.452 1.418 43.461 1.00 85.62 95 TRP A O 1
ATOM 743 N N . ALA A 1 96 ? -27.788 1.878 41.384 1.00 83.00 96 ALA A N 1
ATOM 744 C CA . ALA A 1 96 ? -28.349 3.227 41.415 1.00 83.00 96 ALA A CA 1
ATOM 745 C C . ALA A 1 96 ? -29.866 3.224 41.689 1.00 83.00 96 ALA A C 1
ATOM 747 O O . ALA A 1 96 ? -30.354 4.070 42.436 1.00 83.00 96 ALA A O 1
ATOM 748 N N . THR A 1 97 ? -30.594 2.257 41.123 1.00 80.31 97 THR A N 1
ATOM 749 C CA . THR A 1 97 ? -32.043 2.096 41.327 1.00 80.31 97 THR A CA 1
ATOM 750 C C . THR A 1 97 ? -32.360 1.638 42.752 1.00 80.31 97 THR A C 1
ATOM 752 O O . THR A 1 97 ? -33.216 2.231 43.402 1.00 80.31 97 THR A O 1
ATOM 755 N N . GLU A 1 98 ? -31.642 0.637 43.267 1.00 79.62 98 GLU A N 1
ATOM 756 C CA . GLU A 1 98 ? -31.782 0.125 44.640 1.00 79.62 98 GLU A CA 1
ATOM 757 C C . GLU A 1 98 ? -31.507 1.205 45.688 1.00 79.62 98 GLU A C 1
ATOM 759 O O . GLU A 1 98 ? -32.202 1.299 46.698 1.00 79.62 98 GLU A O 1
ATOM 764 N N . HIS A 1 99 ? -30.531 2.074 45.429 1.00 80.69 99 HIS A N 1
ATOM 765 C CA . HIS A 1 99 ? -30.207 3.180 46.320 1.00 80.69 99 HIS A CA 1
ATOM 766 C C . HIS A 1 99 ? -31.081 4.425 46.105 1.00 80.69 99 HIS A C 1
ATOM 768 O O . HIS A 1 99 ? -30.830 5.438 46.759 1.00 80.69 99 HIS A O 1
ATOM 774 N N . GLY A 1 100 ? -32.122 4.360 45.268 1.00 75.19 100 GLY A N 1
ATOM 775 C CA . GLY A 1 100 ? -33.126 5.418 45.118 1.00 75.19 100 GLY A CA 1
ATOM 776 C C . GLY A 1 100 ? -32.676 6.619 44.285 1.00 75.19 100 GLY A C 1
ATOM 777 O O . GLY A 1 100 ? -33.227 7.704 44.450 1.00 75.19 100 GLY A O 1
ATOM 778 N N . LEU A 1 101 ? -31.678 6.458 43.410 1.00 78.56 101 LEU A N 1
ATOM 779 C CA . LEU A 1 101 ? -31.279 7.515 42.483 1.00 78.56 101 LEU A CA 1
ATOM 780 C C . LEU A 1 101 ? -32.285 7.616 41.327 1.00 78.56 101 LEU A C 1
ATOM 782 O O . LEU A 1 101 ? -32.545 6.638 40.624 1.00 78.56 101 LEU A O 1
ATOM 786 N N . ILE A 1 102 ? -32.817 8.818 41.090 1.00 61.91 102 ILE A N 1
ATOM 787 C CA . ILE A 1 102 ? -33.781 9.105 40.014 1.00 61.91 102 ILE A CA 1
ATOM 788 C C . ILE A 1 102 ? -33.194 8.740 38.632 1.00 61.91 102 ILE A C 1
ATOM 790 O O . ILE A 1 102 ? -32.250 9.364 38.147 1.00 61.91 102 ILE A O 1
ATOM 794 N N . ALA A 1 103 ? -33.797 7.720 38.013 1.00 56.00 103 ALA A N 1
ATOM 795 C CA . ALA A 1 103 ? -33.742 7.338 36.598 1.00 56.00 103 ALA A CA 1
ATOM 796 C C . ALA A 1 103 ? -32.352 7.313 35.914 1.00 56.00 103 ALA A C 1
ATOM 798 O O . ALA A 1 103 ? -32.108 8.083 34.976 1.00 56.00 103 ALA A O 1
ATOM 799 N N . PRO A 1 104 ? -31.456 6.360 36.244 1.00 59.25 104 PRO A N 1
ATOM 800 C CA . PRO A 1 104 ? -30.378 6.030 35.318 1.00 59.25 104 PRO A CA 1
ATOM 801 C C . PRO A 1 104 ? -30.998 5.593 33.979 1.00 59.25 104 PRO A C 1
ATOM 803 O O . PRO A 1 104 ? -31.814 4.670 33.945 1.00 59.25 104 PRO A O 1
ATOM 806 N N . LYS A 1 105 ? -30.641 6.254 32.864 1.00 59.06 105 LYS A N 1
ATOM 807 C CA . LYS A 1 105 ? -31.174 5.907 31.534 1.00 59.06 105 LYS A CA 1
ATOM 808 C C . LYS A 1 105 ? -31.070 4.390 31.313 1.00 59.06 105 LYS A C 1
ATOM 810 O O . LYS A 1 105 ? -29.968 3.834 31.293 1.00 59.06 105 LYS A O 1
ATOM 815 N N . GLN A 1 106 ? -32.220 3.734 31.122 1.00 55.62 106 GLN A N 1
ATOM 816 C CA . GLN A 1 106 ? -32.332 2.276 30.930 1.00 55.62 106 GLN A CA 1
ATOM 817 C C . GLN A 1 106 ? -31.596 1.796 29.664 1.00 55.62 106 GLN A C 1
ATOM 819 O O . GLN A 1 106 ? -31.280 0.617 29.517 1.00 55.62 106 GLN A O 1
ATOM 824 N N . ARG A 1 107 ? -31.295 2.722 28.743 1.00 51.25 107 ARG A N 1
ATOM 825 C CA . ARG A 1 107 ? -30.507 2.513 27.523 1.00 51.25 107 ARG A CA 1
ATOM 826 C C . ARG A 1 107 ? -29.574 3.707 27.290 1.00 51.25 107 ARG A C 1
ATOM 828 O O . ARG A 1 107 ? -29.913 4.829 27.648 1.00 51.25 107 ARG A O 1
ATOM 835 N N . GLY A 1 108 ? -28.422 3.473 26.665 1.00 57.16 108 GLY A N 1
ATOM 836 C CA . GLY A 1 108 ? -27.417 4.510 26.382 1.00 57.16 108 GLY A CA 1
ATOM 837 C C . GLY A 1 108 ? -26.320 4.623 27.446 1.00 57.16 108 GLY A C 1
ATOM 838 O O . GLY A 1 108 ? -26.304 3.869 28.418 1.00 57.16 108 GLY A O 1
ATOM 839 N N . VAL A 1 109 ? -25.365 5.532 27.238 1.00 62.16 109 VAL A N 1
ATOM 840 C CA . VAL A 1 109 ? -24.176 5.692 28.096 1.00 62.16 109 VAL A CA 1
ATOM 841 C C . VAL A 1 109 ? -24.584 6.078 29.523 1.00 62.16 109 VAL A C 1
ATOM 843 O O . VAL A 1 109 ? -25.357 7.012 29.726 1.00 62.16 109 VAL A O 1
ATOM 846 N N . LEU A 1 110 ? -24.068 5.349 30.519 1.00 70.50 110 LEU A N 1
ATOM 847 C CA . LEU A 1 110 ? -24.291 5.656 31.933 1.00 70.50 110 LEU A CA 1
ATOM 848 C C . LEU A 1 110 ? -23.515 6.921 32.322 1.00 70.50 110 LEU A C 1
ATOM 850 O O . LEU A 1 110 ? -22.321 7.021 32.027 1.00 70.50 110 LEU A O 1
ATOM 854 N N . GLY A 1 111 ? -24.190 7.861 32.988 1.00 74.50 111 GLY A N 1
ATOM 855 C CA . GLY A 1 111 ? -23.593 9.123 33.421 1.00 74.50 111 GLY A CA 1
ATOM 856 C C . GLY A 1 111 ? -22.358 8.907 34.298 1.00 74.50 111 GLY A C 1
ATOM 857 O O . GLY A 1 111 ? -22.341 8.016 35.150 1.00 74.50 111 GLY A O 1
ATOM 858 N N . ARG A 1 112 ? -21.327 9.732 34.087 1.00 78.00 112 ARG A N 1
ATOM 859 C CA . ARG A 1 112 ? -20.032 9.628 34.778 1.00 78.00 112 ARG A CA 1
ATOM 860 C C . ARG A 1 112 ? -20.184 9.644 36.302 1.00 78.00 112 ARG A C 1
ATOM 862 O O . ARG A 1 112 ? -19.641 8.776 36.968 1.00 78.00 112 ARG A O 1
ATOM 869 N N . ASN A 1 113 ? -21.047 10.514 36.823 1.00 79.69 113 ASN A N 1
ATOM 870 C CA . ASN A 1 113 ? -21.287 10.647 38.261 1.00 79.69 113 ASN A CA 1
ATOM 871 C C . ASN A 1 113 ? -21.828 9.349 38.899 1.00 79.69 113 ASN A C 1
ATOM 873 O O . ASN A 1 113 ? -21.481 9.034 40.031 1.00 79.69 113 ASN A O 1
ATOM 877 N N . ILE A 1 114 ? -22.634 8.566 38.166 1.00 81.38 114 ILE A N 1
ATOM 878 C CA . ILE A 1 114 ? -23.165 7.278 38.647 1.00 81.38 114 ILE A CA 1
ATOM 879 C C . ILE A 1 114 ? -22.070 6.205 38.626 1.00 81.38 114 ILE A C 1
ATOM 881 O O . ILE A 1 114 ? -21.976 5.414 39.560 1.00 81.38 114 ILE A O 1
ATOM 885 N N . LYS A 1 115 ? -21.215 6.195 37.593 1.00 81.12 115 LYS A N 1
ATOM 886 C CA . LYS A 1 115 ? -20.050 5.294 37.518 1.00 81.12 115 LYS A CA 1
ATOM 887 C C . LYS A 1 115 ? -19.070 5.554 38.666 1.00 81.12 115 LYS A C 1
ATOM 889 O O . LYS A 1 115 ? -18.626 4.613 39.318 1.00 81.12 115 LYS A O 1
ATOM 894 N N . ASP A 1 116 ? -18.773 6.822 38.931 1.00 79.44 116 ASP A N 1
ATOM 895 C CA . ASP A 1 116 ? -17.833 7.225 39.978 1.00 79.44 116 ASP A CA 1
ATOM 896 C C . ASP A 1 116 ? -18.382 6.901 41.373 1.00 79.44 116 ASP A C 1
ATOM 898 O O . ASP A 1 116 ? -17.658 6.361 42.211 1.00 79.44 116 ASP A O 1
ATOM 902 N N . ALA A 1 117 ? -19.677 7.142 41.605 1.00 82.19 117 ALA A N 1
ATOM 903 C CA . ALA A 1 117 ? -20.320 6.798 42.867 1.00 82.19 117 ALA A CA 1
ATOM 904 C C . ALA A 1 117 ? -20.440 5.280 43.083 1.00 82.19 117 ALA A C 1
ATOM 906 O O . ALA A 1 117 ? -20.216 4.816 44.197 1.00 82.19 117 ALA A O 1
ATOM 907 N N . TYR A 1 118 ? -20.698 4.500 42.028 1.00 81.25 118 TYR A N 1
ATOM 908 C CA . TYR A 1 118 ? -20.689 3.035 42.092 1.00 81.25 118 TYR A CA 1
ATOM 909 C C . TYR A 1 118 ? -19.300 2.492 42.463 1.00 81.25 118 TYR A C 1
ATOM 911 O O . TYR A 1 118 ? -19.169 1.652 43.350 1.00 81.25 118 TYR A O 1
ATOM 919 N N . ASN A 1 119 ? -18.240 3.024 41.850 1.00 80.81 119 ASN A N 1
ATOM 920 C CA . ASN A 1 119 ? -16.863 2.645 42.174 1.00 80.81 119 ASN A CA 1
ATOM 921 C C . ASN A 1 119 ? -16.441 3.040 43.592 1.00 80.81 119 ASN A C 1
ATOM 923 O O . ASN A 1 119 ? -15.670 2.328 44.233 1.00 80.81 119 ASN A O 1
ATOM 927 N N . ALA A 1 120 ? -16.883 4.199 44.078 1.00 77.94 120 ALA A N 1
ATOM 928 C CA . ALA A 1 120 ? -16.650 4.613 45.457 1.00 77.94 120 ALA A CA 1
ATOM 929 C C . ALA A 1 120 ? -17.368 3.680 46.441 1.00 77.94 120 ALA A C 1
ATOM 931 O O . ALA A 1 120 ? -16.737 3.179 47.369 1.00 77.94 120 ALA A O 1
ATOM 932 N N . PHE A 1 121 ? -18.628 3.338 46.158 1.00 81.56 121 PHE A N 1
ATOM 933 C CA . PHE A 1 121 ? -19.424 2.428 46.976 1.00 81.56 121 PHE A CA 1
ATOM 934 C C . PHE A 1 121 ? -18.801 1.030 47.081 1.00 81.56 121 PHE A C 1
ATOM 936 O O . PHE A 1 121 ? -18.688 0.494 48.179 1.00 81.56 121 PHE A O 1
ATOM 943 N N . GLN A 1 122 ? -18.295 0.476 45.972 1.00 76.31 122 GLN A N 1
ATOM 944 C CA . GLN A 1 122 ? -17.576 -0.809 45.971 1.00 76.31 122 GLN A CA 1
ATOM 945 C C . GLN A 1 122 ? -16.281 -0.790 46.802 1.00 76.31 122 GLN A C 1
ATOM 947 O O . GLN A 1 122 ? -15.774 -1.838 47.191 1.00 76.31 122 GLN A O 1
ATOM 952 N N . ARG A 1 123 ? -15.741 0.399 47.090 1.00 74.19 123 ARG A N 1
ATOM 953 C CA . ARG A 1 123 ? -14.576 0.610 47.963 1.00 74.19 123 ARG A CA 1
ATOM 954 C C . ARG A 1 123 ? -14.970 1.023 49.388 1.00 74.19 123 ARG A C 1
ATOM 956 O O . ARG A 1 123 ? -14.098 1.397 50.164 1.00 74.19 123 ARG A O 1
ATOM 963 N N . GLY A 1 124 ? -16.261 0.965 49.728 1.00 71.06 124 GLY A N 1
ATOM 964 C CA . GLY A 1 124 ? -16.799 1.324 51.043 1.00 71.06 124 GLY A CA 1
ATOM 965 C C . GLY A 1 124 ? -17.053 2.821 51.257 1.00 71.06 124 GLY A C 1
ATOM 966 O O . GLY A 1 124 ? -17.441 3.214 52.354 1.00 71.06 124 GLY A O 1
ATOM 967 N N . ASP A 1 125 ? -16.867 3.666 50.237 1.00 77.62 125 ASP A N 1
ATOM 968 C CA . ASP A 1 125 ? -17.115 5.108 50.323 1.00 77.62 125 ASP A CA 1
ATOM 969 C C . ASP A 1 125 ? -18.530 5.464 49.839 1.00 77.62 125 ASP A C 1
ATOM 971 O O . ASP A 1 125 ? -18.844 5.446 48.646 1.00 77.62 125 ASP A O 1
ATOM 975 N N . ILE A 1 126 ? -19.392 5.822 50.792 1.00 75.88 126 ILE A N 1
ATOM 976 C CA . ILE A 1 126 ? -20.780 6.245 50.555 1.00 75.88 126 ILE A CA 1
ATOM 977 C C . ILE A 1 126 ? -20.929 7.757 50.305 1.00 75.88 126 ILE A C 1
ATOM 979 O O . ILE A 1 126 ? -22.024 8.225 49.985 1.00 75.88 126 ILE A O 1
ATOM 983 N N . GLY A 1 127 ? -19.859 8.547 50.437 1.00 80.12 127 GLY A N 1
ATOM 984 C CA . GLY A 1 127 ? -19.893 10.004 50.290 1.00 80.12 127 GLY A CA 1
ATOM 985 C C . GLY A 1 127 ? -20.426 10.468 48.927 1.00 80.12 127 GLY A C 1
ATOM 986 O O . GLY A 1 127 ? -21.338 11.300 48.883 1.00 80.12 127 GLY A O 1
ATOM 987 N N . PRO A 1 128 ? -19.932 9.919 47.802 1.00 84.94 128 PRO A N 1
ATOM 988 C CA . PRO A 1 128 ? -20.442 10.240 46.468 1.00 84.94 128 PRO A CA 1
ATOM 989 C C . PRO A 1 128 ? -21.920 9.880 46.256 1.00 84.94 128 PRO A C 1
ATOM 991 O O . PRO A 1 128 ? -22.632 10.620 45.577 1.00 84.94 128 PRO A O 1
ATOM 994 N N . LEU A 1 129 ? -22.409 8.796 46.870 1.00 79.81 129 LEU A N 1
ATOM 995 C CA . LEU A 1 129 ? -23.827 8.422 46.829 1.00 79.81 129 LEU A CA 1
ATOM 996 C C . LEU A 1 129 ? -24.699 9.466 47.546 1.00 79.81 129 LEU A C 1
ATOM 998 O O . LEU A 1 129 ? -25.732 9.874 47.017 1.00 79.81 129 LEU A O 1
ATOM 1002 N N . ASN A 1 130 ? -24.272 9.942 48.717 1.00 80.88 130 ASN A N 1
ATOM 1003 C CA . ASN A 1 130 ? -25.009 10.959 49.472 1.00 80.88 130 ASN A CA 1
ATOM 1004 C C . ASN A 1 130 ? -25.073 12.299 48.728 1.00 80.88 130 ASN A C 1
ATOM 1006 O O . ASN A 1 130 ? -26.130 12.928 48.700 1.00 80.88 130 ASN A O 1
ATOM 1010 N N . LYS A 1 131 ? -23.983 12.695 48.057 1.00 82.94 131 LYS A N 1
ATOM 1011 C CA . LYS A 1 131 ? -23.962 13.890 47.197 1.00 82.94 131 LYS A CA 1
ATOM 1012 C C . LYS A 1 131 ? -24.961 13.785 46.044 1.00 82.94 131 LYS A C 1
ATOM 1014 O O . LYS A 1 131 ? -25.654 14.753 45.754 1.00 82.94 131 LYS A O 1
ATOM 1019 N N . LEU A 1 132 ? -25.065 12.612 45.412 1.00 81.50 132 LEU A N 1
ATOM 1020 C CA . LEU A 1 132 ? -26.046 12.377 44.347 1.00 81.50 132 LEU A CA 1
ATOM 1021 C C . LEU A 1 132 ? -27.490 12.467 44.855 1.00 81.50 132 LEU A C 1
ATOM 1023 O O . LEU A 1 132 ? -28.328 13.050 44.174 1.00 81.50 132 LEU A O 1
ATOM 1027 N N . LYS A 1 133 ? -27.773 11.942 46.051 1.00 80.56 133 LYS A N 1
ATOM 1028 C CA . LYS A 1 133 ? -29.102 12.047 46.674 1.00 80.56 133 LYS A CA 1
ATOM 1029 C C . LYS A 1 133 ? -29.470 13.486 47.034 1.00 80.56 133 LYS A C 1
ATOM 1031 O O . LYS A 1 133 ? -30.591 13.904 46.779 1.00 80.56 133 LYS A O 1
ATOM 1036 N N . GLN A 1 134 ? -28.529 14.252 47.586 1.00 75.62 134 GLN A N 1
ATOM 1037 C CA . GLN A 1 134 ? -28.738 15.669 47.913 1.00 75.62 134 GLN A CA 1
ATOM 1038 C C . GLN A 1 134 ? -29.010 16.499 46.653 1.00 75.62 134 GLN A C 1
ATOM 1040 O O . GLN A 1 134 ? -30.018 17.193 46.591 1.00 75.62 134 GLN A O 1
ATOM 1045 N N . ALA A 1 135 ? -28.200 16.321 45.604 1.00 71.81 135 ALA A N 1
ATOM 1046 C CA . ALA A 1 135 ? -28.388 17.017 44.330 1.00 71.81 135 ALA A CA 1
ATOM 1047 C C . ALA A 1 135 ? -29.746 16.716 43.661 1.00 71.81 135 ALA A C 1
ATOM 1049 O O . ALA A 1 135 ? -30.267 17.551 42.926 1.00 71.81 135 ALA A O 1
ATOM 1050 N N . GLN A 1 136 ? -30.327 15.535 43.907 1.00 66.06 136 GLN A N 1
ATOM 1051 C CA . GLN A 1 136 ? -31.668 15.181 43.428 1.00 66.06 136 GLN A CA 1
ATOM 1052 C C . GLN A 1 136 ? -32.789 15.840 44.238 1.00 66.06 136 GLN A C 1
ATOM 1054 O O . GLN A 1 136 ? -33.828 16.168 43.668 1.00 66.06 136 GLN A O 1
ATOM 1059 N N . ASN A 1 137 ? -32.572 16.076 45.532 1.00 59.81 137 ASN A N 1
ATOM 1060 C CA . ASN A 1 137 ? -33.541 16.744 46.399 1.00 59.81 137 ASN A CA 1
ATOM 1061 C C . ASN A 1 137 ? -33.609 18.258 46.138 1.00 59.81 137 ASN A C 1
ATOM 1063 O O . ASN A 1 137 ? -34.677 18.851 46.263 1.00 59.81 137 ASN A O 1
ATOM 1067 N N . ASP A 1 138 ? -32.505 18.871 45.704 1.00 59.47 138 ASP A N 1
ATOM 1068 C CA . ASP A 1 138 ? -32.435 20.315 45.437 1.00 59.47 138 ASP A CA 1
ATOM 1069 C C . ASP A 1 138 ? -33.205 20.750 44.169 1.00 59.47 138 ASP A C 1
ATOM 1071 O O . ASP A 1 138 ? -33.434 21.938 43.961 1.00 59.47 138 ASP A O 1
ATOM 1075 N N . HIS A 1 139 ? -33.621 19.813 43.304 1.00 51.56 139 HIS A N 1
ATOM 1076 C CA . HIS A 1 139 ? -34.294 20.092 42.019 1.00 51.56 139 HIS A CA 1
ATOM 1077 C C . HIS A 1 139 ? -35.820 19.826 42.026 1.00 51.56 139 HIS A C 1
ATOM 1079 O O . HIS A 1 139 ? -36.423 19.659 40.966 1.00 51.56 139 HIS A O 1
ATOM 1085 N N . GLY A 1 140 ? -36.472 19.799 43.196 1.00 39.88 140 GLY A N 1
ATOM 1086 C CA . GLY A 1 140 ? -37.881 19.405 43.343 1.00 39.88 140 GLY A CA 1
ATOM 1087 C C . GLY A 1 140 ? -38.808 20.425 44.016 1.00 39.88 140 GLY A C 1
ATOM 1088 O O . GLY A 1 140 ? -39.348 20.143 45.078 1.00 39.88 140 GLY A O 1
ATOM 1089 N N . THR A 1 141 ? -39.072 21.580 43.395 1.00 31.77 141 THR A N 1
ATOM 1090 C CA . THR A 1 141 ? -40.374 22.272 43.529 1.00 31.77 141 THR A CA 1
ATOM 1091 C C . THR A 1 141 ? -40.844 22.726 42.153 1.00 31.77 141 THR A C 1
ATOM 1093 O O . THR A 1 141 ? -40.315 23.680 41.599 1.00 31.77 141 THR A O 1
ATOM 1096 N N . THR A 1 142 ? -41.853 22.055 41.603 1.00 31.27 142 THR A N 1
ATOM 1097 C CA . THR A 1 142 ? -42.918 22.674 40.793 1.00 31.27 142 THR A CA 1
ATOM 1098 C C . THR A 1 142 ? -44.140 21.739 40.790 1.00 31.27 142 THR A C 1
ATOM 1100 O O . THR A 1 142 ? -43.966 20.521 40.723 1.00 31.27 142 THR A O 1
ATOM 1103 N N . PRO A 1 143 ? -45.369 22.270 40.941 1.00 30.69 143 PRO A N 1
ATOM 1104 C CA . PRO A 1 143 ? -46.562 21.471 41.212 1.00 30.69 143 PRO A CA 1
ATOM 1105 C C . PRO A 1 143 ? -47.210 20.877 39.953 1.00 30.69 143 PRO A C 1
ATOM 1107 O O . PRO A 1 143 ? -47.153 21.435 38.857 1.00 30.69 143 PRO A O 1
ATOM 1110 N N . ALA A 1 144 ? -47.867 19.738 40.171 1.00 31.08 144 ALA A N 1
ATOM 1111 C CA . ALA A 1 144 ? -48.629 18.960 39.207 1.00 31.08 144 ALA A CA 1
ATOM 1112 C C . ALA A 1 144 ? -49.851 19.714 38.651 1.00 31.08 144 ALA A C 1
ATOM 1114 O O . ALA A 1 144 ? -50.588 20.363 39.390 1.00 31.08 144 ALA A O 1
ATOM 1115 N N . THR A 1 145 ? -50.110 19.554 37.351 1.00 30.70 145 THR A N 1
ATOM 1116 C CA . THR A 1 145 ? -51.434 19.769 36.750 1.00 30.70 145 THR A CA 1
ATOM 1117 C C . THR A 1 145 ? -51.923 18.450 36.161 1.00 30.70 145 THR A C 1
ATOM 1119 O O . THR A 1 145 ? -51.317 17.906 35.240 1.00 30.70 145 THR A O 1
ATOM 1122 N N . ASP A 1 146 ? -53.021 17.942 36.720 1.00 33.75 146 ASP A N 1
ATOM 1123 C CA . ASP A 1 146 ? -53.804 16.829 36.189 1.00 33.75 146 ASP A CA 1
ATOM 1124 C C . ASP A 1 146 ? -54.424 17.213 34.837 1.00 33.75 146 ASP A C 1
ATOM 1126 O O . ASP A 1 146 ? -55.212 18.158 34.744 1.00 33.75 146 ASP A O 1
ATOM 1130 N N . LYS A 1 147 ? -54.117 16.446 33.787 1.00 29.84 147 LYS A N 1
ATOM 1131 C CA . LYS A 1 147 ? -54.967 16.326 32.594 1.00 29.84 147 LYS A CA 1
ATOM 1132 C C . LYS A 1 147 ? -55.023 14.862 32.140 1.00 29.84 147 LYS A C 1
ATOM 1134 O O . LYS A 1 147 ? -53.991 14.190 32.148 1.00 29.84 147 LYS A O 1
ATOM 1139 N N . PRO A 1 148 ? -56.200 14.362 31.721 1.00 31.17 148 PRO A N 1
ATOM 1140 C CA . PRO A 1 148 ? -56.374 12.973 31.318 1.00 31.17 148 PRO A CA 1
ATOM 1141 C C . PRO A 1 148 ? -55.642 12.676 30.003 1.00 31.17 148 PRO A C 1
ATOM 1143 O O . PRO A 1 148 ? -55.705 13.436 29.036 1.00 31.17 148 PRO A O 1
ATOM 1146 N N . ASN A 1 149 ? -54.952 11.538 29.983 1.00 34.69 149 ASN A N 1
ATOM 1147 C CA . ASN A 1 149 ? -54.128 11.063 28.879 1.00 34.69 149 ASN A CA 1
ATOM 1148 C C . ASN A 1 149 ? -55.020 10.507 27.752 1.00 34.69 149 ASN A C 1
ATOM 1150 O O . ASN A 1 149 ? -55.503 9.380 27.841 1.00 34.69 149 ASN A O 1
ATOM 1154 N N . THR A 1 150 ? -55.255 11.296 26.701 1.00 37.09 150 THR A N 1
ATOM 1155 C CA . THR A 1 150 ? -55.768 10.790 25.415 1.00 37.09 150 THR A CA 1
ATOM 1156 C C . THR A 1 150 ? -54.578 10.651 24.459 1.00 37.09 150 THR A C 1
ATOM 1158 O O . THR A 1 150 ? -53.823 11.618 24.328 1.00 37.09 150 THR A O 1
ATOM 1161 N N . PRO A 1 151 ? -54.366 9.496 23.798 1.00 36.66 151 PRO A N 1
ATOM 1162 C CA . PRO A 1 151 ? -53.253 9.331 22.864 1.00 36.66 151 PRO A CA 1
ATOM 1163 C C . PRO A 1 151 ? -53.371 10.333 21.703 1.00 36.66 151 PRO A C 1
ATOM 1165 O O . PRO A 1 151 ? -54.465 10.461 21.150 1.00 36.66 151 PRO A O 1
ATOM 1168 N N . PRO A 1 152 ? -52.294 11.029 21.292 1.00 36.53 152 PRO A N 1
ATOM 1169 C CA . PRO A 1 152 ? -52.366 11.879 20.116 1.00 36.53 152 PRO A CA 1
ATOM 1170 C C . PRO A 1 152 ? -52.521 11.010 18.863 1.00 36.53 152 PRO A C 1
ATOM 1172 O O . PRO A 1 152 ? -51.818 10.012 18.682 1.00 36.53 152 PRO A O 1
ATOM 1175 N N . GLU A 1 153 ? -53.451 11.404 17.999 1.00 39.25 153 GLU A N 1
ATOM 1176 C CA . GLU A 1 153 ? -53.618 10.848 16.658 1.00 39.25 153 GLU A CA 1
ATOM 1177 C C . GLU A 1 153 ? -52.305 11.034 15.864 1.00 39.25 153 GLU A C 1
ATOM 1179 O O . GLU A 1 153 ? -51.666 12.089 15.982 1.00 39.25 153 GLU A O 1
ATOM 1184 N N . PRO A 1 154 ? -51.847 10.038 15.080 1.00 38.81 154 PRO A N 1
ATOM 1185 C CA . PRO A 1 154 ? -50.633 10.184 14.282 1.00 38.81 154 PRO A CA 1
ATOM 1186 C C . PRO A 1 154 ? -50.765 11.385 13.333 1.00 38.81 154 PRO A C 1
ATOM 1188 O O . PRO A 1 154 ? -51.840 11.596 12.763 1.00 38.81 154 PRO A O 1
ATOM 1191 N N . PRO A 1 155 ? -49.698 12.179 13.118 1.00 37.91 155 PRO A N 1
ATOM 1192 C CA . PRO A 1 155 ? -49.797 13.357 12.273 1.00 37.91 155 PRO A CA 1
ATOM 1193 C C . PRO A 1 155 ? -50.205 12.942 10.858 1.00 37.91 155 PRO A C 1
ATOM 1195 O O . PRO A 1 155 ? -49.547 12.111 10.222 1.00 37.91 155 PRO A O 1
ATOM 1198 N N . LYS A 1 156 ? -51.294 13.539 10.356 1.00 46.84 156 LYS A N 1
ATOM 1199 C CA . LYS A 1 156 ? -51.699 13.417 8.954 1.00 46.84 156 LYS A CA 1
ATOM 1200 C C . LYS A 1 156 ? -50.516 13.839 8.090 1.00 46.84 156 LYS A C 1
ATOM 1202 O O . LYS A 1 156 ? -50.055 14.979 8.168 1.00 46.84 156 LYS A O 1
ATOM 1207 N N . ARG A 1 157 ? -50.001 12.899 7.293 1.00 41.84 157 ARG A N 1
ATOM 1208 C CA . ARG A 1 157 ? -48.934 13.163 6.327 1.00 41.84 157 ARG A CA 1
ATOM 1209 C C . ARG A 1 157 ? -49.396 14.301 5.423 1.00 41.84 157 ARG A C 1
ATOM 1211 O O . ARG A 1 157 ? -50.414 14.171 4.746 1.00 41.84 157 ARG A O 1
ATOM 1218 N N . ARG A 1 158 ? -48.655 15.411 5.417 1.00 39.47 158 ARG A N 1
ATOM 1219 C CA . ARG A 1 158 ? -48.766 16.388 4.332 1.00 39.47 158 ARG A CA 1
ATOM 1220 C C . ARG A 1 158 ? -48.475 15.639 3.025 1.00 39.47 158 ARG A C 1
ATOM 1222 O O . ARG A 1 158 ? -47.512 14.866 3.011 1.00 39.47 158 ARG A O 1
ATOM 1229 N N . PRO A 1 159 ? -49.266 15.822 1.955 1.00 44.25 159 PRO A N 1
ATOM 1230 C CA . PRO A 1 159 ? -48.842 15.349 0.648 1.00 44.25 159 PRO A CA 1
ATOM 1231 C C . PRO A 1 159 ? -47.491 16.003 0.357 1.00 44.25 159 PRO A C 1
ATOM 1233 O O . PRO A 1 159 ? -47.345 17.216 0.548 1.00 44.25 159 PRO A O 1
ATOM 1236 N N . LEU A 1 160 ? -46.494 15.196 -0.020 1.00 43.38 160 LEU A N 1
ATOM 1237 C CA . LEU A 1 160 ? -45.245 15.729 -0.547 1.00 43.38 160 LEU A CA 1
ATOM 1238 C C . LEU A 1 160 ? -45.639 16.681 -1.675 1.00 43.38 160 LEU A C 1
ATOM 1240 O O . LEU A 1 160 ? -46.238 16.253 -2.660 1.00 43.38 160 LEU A O 1
ATOM 1244 N N . HIS A 1 161 ? -45.355 17.973 -1.504 1.00 42.06 161 HIS A N 1
ATOM 1245 C CA . HIS A 1 161 ? -45.225 18.831 -2.667 1.00 42.06 161 HIS A CA 1
ATOM 1246 C C . HIS A 1 161 ? -44.227 18.129 -3.578 1.00 42.06 161 HIS A C 1
ATOM 1248 O O . HIS A 1 161 ? -43.131 17.785 -3.131 1.00 42.06 161 HIS A O 1
ATOM 1254 N N . ALA A 1 162 ? -44.656 17.848 -4.807 1.00 48.62 162 ALA A N 1
ATOM 1255 C CA . ALA A 1 162 ? -43.756 17.448 -5.865 1.00 48.62 162 ALA A CA 1
ATOM 1256 C C . ALA A 1 162 ? -42.659 18.512 -5.911 1.00 48.62 162 ALA A C 1
ATOM 1258 O O . ALA A 1 162 ? -42.917 19.668 -6.246 1.00 48.62 162 ALA A O 1
ATOM 1259 N N . VAL A 1 163 ? -41.467 18.135 -5.457 1.00 45.41 163 VAL A N 1
ATOM 1260 C CA . VAL A 1 163 ? -40.265 18.908 -5.729 1.00 45.41 163 VAL A CA 1
ATOM 1261 C C . VAL A 1 163 ? -40.158 18.881 -7.252 1.00 45.41 163 VAL A C 1
ATOM 1263 O O . VAL A 1 163 ? -40.152 17.778 -7.803 1.00 45.41 163 VAL A O 1
ATOM 1266 N N . PRO A 1 164 ? -40.192 20.029 -7.952 1.00 44.69 164 PRO A N 1
ATOM 1267 C CA . PRO A 1 164 ? -39.961 20.015 -9.386 1.00 44.69 164 PRO A CA 1
ATOM 1268 C C . PRO A 1 164 ? -38.601 19.359 -9.616 1.00 44.69 164 PRO A C 1
ATOM 1270 O O . PRO A 1 164 ? -37.633 19.719 -8.941 1.00 44.69 164 PRO A O 1
ATOM 1273 N N . GLU A 1 165 ? -38.557 18.356 -10.498 1.00 54.28 165 GLU A N 1
ATOM 1274 C CA . GLU A 1 165 ? -37.294 17.763 -10.932 1.00 54.28 165 GLU A CA 1
ATOM 1275 C C . GLU A 1 165 ? -36.362 18.915 -11.329 1.00 54.28 165 GLU A C 1
ATOM 1277 O O . GLU A 1 165 ? -36.762 19.754 -12.148 1.00 54.28 165 GLU A O 1
ATOM 1282 N N . PRO A 1 166 ? -35.169 19.033 -10.716 1.00 52.22 166 PRO A N 1
ATOM 1283 C CA . PRO A 1 166 ? -34.192 19.992 -11.201 1.00 52.22 166 PRO A CA 1
ATOM 1284 C C . PRO A 1 166 ? -33.947 19.686 -12.685 1.00 52.22 166 PRO A C 1
ATOM 1286 O O . PRO A 1 166 ? -33.972 18.509 -13.063 1.00 52.22 166 PRO A O 1
ATOM 1289 N N . PRO A 1 167 ? -33.775 20.714 -13.541 1.00 48.09 167 PRO A N 1
ATOM 1290 C CA . PRO A 1 167 ? -33.496 20.478 -14.951 1.00 48.09 167 PRO A CA 1
ATOM 1291 C C . PRO A 1 167 ? -32.322 19.513 -15.025 1.00 48.09 167 PRO A C 1
ATOM 1293 O O . PRO A 1 167 ? -31.377 19.690 -14.259 1.00 48.09 167 PRO A O 1
ATOM 1296 N N . ALA A 1 168 ? -32.434 18.487 -15.874 1.00 51.88 168 ALA A N 1
ATOM 1297 C CA . ALA A 1 168 ? -31.409 17.471 -16.045 1.00 51.88 168 ALA A CA 1
ATOM 1298 C C . ALA A 1 168 ? -30.058 18.165 -16.248 1.00 51.88 168 ALA A C 1
ATOM 1300 O O . ALA A 1 168 ? -29.745 18.642 -17.340 1.00 51.88 168 ALA A O 1
ATOM 1301 N N . GLU A 1 169 ? -29.288 18.268 -15.165 1.00 54.84 169 GLU A N 1
ATOM 1302 C CA . GLU A 1 169 ? -27.865 18.505 -15.261 1.00 54.84 169 GLU A CA 1
ATOM 1303 C C . GLU A 1 169 ? -27.356 17.370 -16.143 1.00 54.84 169 GLU A C 1
ATOM 1305 O O . GLU A 1 169 ? -27.819 16.231 -15.969 1.00 54.84 169 GLU A O 1
ATOM 1310 N N . PRO A 1 170 ? -26.516 17.668 -17.151 1.00 43.50 170 PRO A N 1
ATOM 1311 C CA . PRO A 1 170 ? -25.975 16.615 -17.992 1.00 43.50 170 PRO A CA 1
ATOM 1312 C C . PRO A 1 170 ? -25.455 15.538 -17.051 1.00 43.50 170 PRO A C 1
ATOM 1314 O O . PRO A 1 170 ? -24.771 15.880 -16.080 1.00 43.50 170 PRO A O 1
ATOM 1317 N N . GLU A 1 171 ? -25.866 14.280 -17.284 1.00 46.38 171 GLU A N 1
ATOM 1318 C CA . GLU A 1 171 ? -25.344 13.136 -16.536 1.00 46.38 171 GLU A CA 1
ATOM 1319 C C . GLU A 1 171 ? -23.860 13.403 -16.323 1.00 46.38 171 GLU A C 1
ATOM 1321 O O . GLU A 1 171 ? -23.210 13.763 -17.315 1.00 46.38 171 GLU A O 1
ATOM 1326 N N . PRO A 1 172 ? -23.334 13.341 -15.082 1.00 39.31 172 PRO A N 1
ATOM 1327 C CA . PRO A 1 172 ? -21.909 13.477 -14.897 1.00 39.31 172 PRO A CA 1
ATOM 1328 C C . PRO A 1 172 ? -21.327 12.382 -15.767 1.00 39.31 172 PRO A C 1
ATOM 1330 O O . PRO A 1 172 ? -21.440 11.194 -15.453 1.00 39.31 172 PRO A O 1
ATOM 1333 N N . GLN A 1 173 ? -20.799 12.786 -16.923 1.00 34.53 173 GLN A N 1
ATOM 1334 C CA . GLN A 1 173 ? -19.969 11.925 -17.712 1.00 34.53 173 GLN A CA 1
ATOM 1335 C C . GLN A 1 173 ? -18.921 11.526 -16.700 1.00 34.53 173 GLN A C 1
ATOM 1337 O O . GLN A 1 173 ? -18.268 12.382 -16.098 1.00 34.53 173 GLN A O 1
ATOM 1342 N N . ALA A 1 174 ? -18.888 10.234 -16.404 1.00 41.06 174 ALA A N 1
ATOM 1343 C CA . ALA A 1 174 ? -17.776 9.637 -15.720 1.00 41.06 174 ALA A CA 1
ATOM 1344 C C . ALA A 1 174 ? -16.576 9.843 -16.650 1.00 41.06 174 ALA A C 1
ATOM 1346 O O . ALA A 1 174 ? -16.176 8.941 -17.379 1.00 41.06 174 ALA A O 1
ATOM 1347 N N . GLU A 1 175 ? -16.043 11.063 -16.677 1.00 39.34 175 GLU A N 1
ATOM 1348 C CA . GLU A 1 175 ? -14.644 11.288 -16.934 1.00 39.34 175 GLU A CA 1
ATOM 1349 C C . GLU A 1 175 ? -13.976 10.551 -15.789 1.00 39.34 175 GLU A C 1
ATOM 1351 O O . GLU A 1 175 ? -13.934 10.991 -14.641 1.00 39.34 175 GLU A O 1
ATOM 1356 N N . ALA A 1 176 ? -13.625 9.304 -16.080 1.00 44.84 176 ALA A N 1
ATOM 1357 C CA . ALA A 1 176 ? -12.766 8.534 -15.230 1.00 44.84 176 ALA A CA 1
ATOM 1358 C C . ALA A 1 176 ? -11.553 9.424 -14.941 1.00 44.84 176 ALA A C 1
ATOM 1360 O O . ALA A 1 176 ? -10.880 9.871 -15.870 1.00 44.84 176 ALA A O 1
ATOM 1361 N N . ASP A 1 177 ? -11.278 9.685 -13.664 1.00 46.31 177 ASP A N 1
ATOM 1362 C CA . ASP A 1 177 ? -10.043 10.315 -13.185 1.00 46.31 177 ASP A CA 1
ATOM 1363 C C . ASP A 1 177 ? -8.806 9.418 -13.476 1.00 46.31 177 ASP A C 1
ATOM 1365 O O . ASP A 1 177 ? -7.932 9.228 -12.627 1.00 46.31 177 ASP A O 1
ATOM 1369 N N . GLU A 1 178 ? -8.722 8.798 -14.658 1.00 48.53 178 GLU A N 1
ATOM 1370 C CA . GLU A 1 178 ? -7.566 8.045 -15.149 1.00 48.53 178 GLU A CA 1
ATOM 1371 C C . GLU A 1 178 ? -6.366 8.982 -15.351 1.00 48.53 178 GLU A C 1
ATOM 1373 O O . GLU A 1 178 ? -5.227 8.616 -15.038 1.00 48.53 178 GLU A O 1
ATOM 1378 N N . ASP A 1 179 ? -6.617 10.236 -15.742 1.00 47.53 179 ASP A N 1
ATOM 1379 C CA . ASP A 1 179 ? -5.563 11.210 -16.028 1.00 47.53 179 ASP A CA 1
ATOM 1380 C C . ASP A 1 179 ? -4.830 11.709 -14.770 1.00 47.53 179 ASP A C 1
ATOM 1382 O O . ASP A 1 179 ? -3.632 11.997 -14.828 1.00 47.53 179 ASP A O 1
ATOM 1386 N N . TYR A 1 180 ? -5.475 11.742 -13.595 1.00 49.31 180 TYR A N 1
ATOM 1387 C CA . TYR A 1 180 ? -4.830 12.282 -12.387 1.00 49.31 180 TYR A CA 1
ATOM 1388 C C . TYR A 1 180 ? -3.771 11.337 -11.792 1.00 49.31 180 TYR A C 1
ATOM 1390 O O . TYR A 1 180 ? -2.824 11.785 -11.136 1.00 49.31 180 TYR A O 1
ATOM 1398 N N . ASN A 1 181 ? -3.886 10.031 -12.054 1.00 61.94 181 ASN A N 1
ATOM 1399 C CA . ASN A 1 181 ? -2.926 9.041 -11.571 1.00 61.94 181 ASN A CA 1
ATOM 1400 C C . ASN A 1 181 ? -1.903 8.659 -12.636 1.00 61.94 181 ASN A C 1
ATOM 1402 O O . ASN A 1 181 ? -0.718 8.598 -12.317 1.00 61.94 181 ASN A O 1
ATOM 1406 N N . GLU A 1 182 ? -2.299 8.443 -13.894 1.00 62.88 182 GLU A N 1
ATOM 1407 C CA . GLU A 1 182 ? 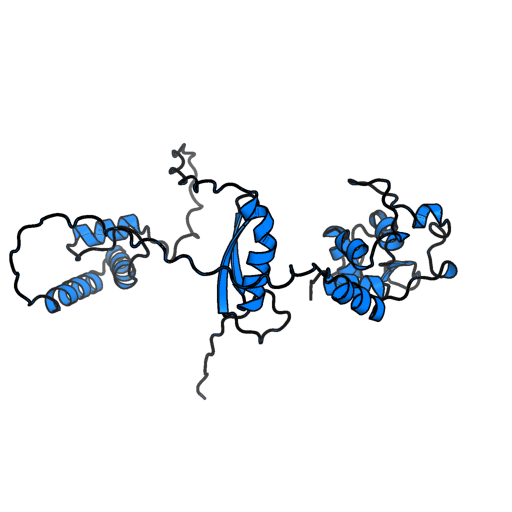-1.340 7.991 -14.904 1.00 62.88 182 GLU A CA 1
ATOM 1408 C C . GLU A 1 182 ? -0.392 9.107 -15.363 1.00 62.88 182 GLU A C 1
ATOM 1410 O O . GLU A 1 182 ? 0.815 8.866 -15.457 1.00 62.88 182 GLU A O 1
ATOM 1415 N N . ALA A 1 183 ? -0.880 10.336 -15.578 1.00 68.94 183 ALA A N 1
ATOM 1416 C CA . ALA A 1 183 ? -0.024 11.457 -15.972 1.00 68.94 183 ALA A CA 1
ATOM 1417 C C . ALA A 1 183 ? 1.008 11.784 -14.882 1.00 68.94 183 ALA A C 1
ATOM 1419 O O . ALA A 1 183 ? 2.206 11.868 -15.153 1.00 68.94 183 ALA A O 1
ATOM 1420 N N . LYS A 1 184 ? 0.559 11.850 -13.625 1.00 68.44 184 LYS A N 1
ATOM 1421 C CA . LYS A 1 184 ? 1.428 12.060 -12.463 1.00 68.44 184 LYS A CA 1
ATOM 1422 C C . LYS A 1 184 ? 2.406 10.905 -12.263 1.00 68.44 184 LYS A C 1
ATOM 1424 O O . LYS A 1 184 ? 3.561 11.121 -11.915 1.00 68.44 184 LYS A O 1
ATOM 1429 N N . ALA A 1 185 ? 1.982 9.669 -12.507 1.00 66.25 185 ALA A N 1
ATOM 1430 C CA . ALA A 1 185 ? 2.860 8.512 -12.420 1.00 66.25 185 ALA A CA 1
ATOM 1431 C C . ALA A 1 185 ? 3.927 8.510 -13.534 1.00 66.25 185 ALA A C 1
ATOM 1433 O O . ALA A 1 185 ? 5.072 8.134 -13.274 1.00 66.25 185 ALA A O 1
ATOM 1434 N N . ARG A 1 186 ? 3.606 9.008 -14.738 1.00 70.81 186 ARG A N 1
ATOM 1435 C CA . ARG A 1 186 ? 4.571 9.211 -15.837 1.00 70.81 186 ARG A CA 1
ATOM 1436 C C . ARG A 1 186 ? 5.638 10.264 -15.514 1.00 70.81 186 ARG A C 1
ATOM 1438 O O . ARG A 1 186 ? 6.748 10.139 -16.020 1.00 70.81 186 ARG A O 1
ATOM 1445 N N . GLU A 1 187 ? 5.375 11.235 -14.636 1.00 76.06 187 GLU A N 1
ATOM 1446 C CA . GLU A 1 187 ? 6.417 12.168 -14.158 1.00 76.06 187 GLU A CA 1
ATOM 1447 C C . GLU A 1 187 ? 7.535 11.447 -13.385 1.00 76.06 187 GLU A C 1
ATOM 1449 O O . GLU A 1 187 ? 8.699 11.847 -13.434 1.00 76.06 187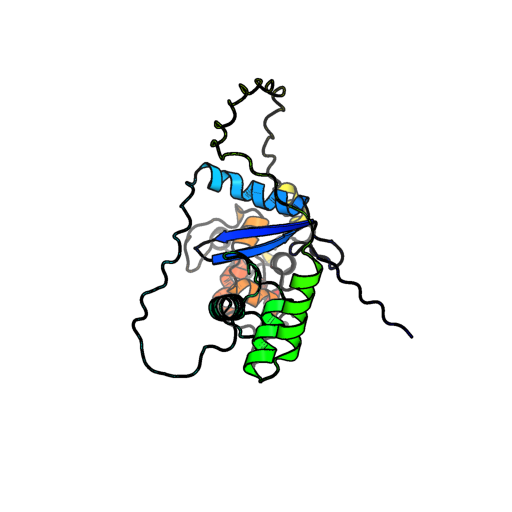 GLU A O 1
ATOM 1454 N N . TYR A 1 188 ? 7.195 10.359 -12.687 1.00 67.38 188 TYR A N 1
ATOM 1455 C CA . TYR A 1 188 ? 8.123 9.593 -11.851 1.00 67.38 188 TYR A CA 1
ATOM 1456 C C . TYR A 1 188 ? 8.602 8.292 -12.499 1.00 67.38 188 TYR A C 1
ATOM 1458 O O . TYR A 1 188 ? 9.448 7.602 -11.930 1.00 67.38 188 TYR A O 1
ATOM 1466 N N . TYR A 1 189 ? 8.093 7.942 -13.679 1.00 80.25 189 TYR A N 1
ATOM 1467 C CA . TYR A 1 189 ? 8.385 6.685 -14.353 1.00 80.25 189 TYR A CA 1
ATOM 1468 C C . TYR A 1 189 ? 8.933 6.903 -15.759 1.00 80.25 189 TYR A C 1
ATOM 1470 O O . TYR A 1 189 ? 8.283 7.480 -16.624 1.00 80.25 189 TYR A O 1
ATOM 1478 N N . GLN A 1 190 ? 10.113 6.334 -16.004 1.00 76.62 190 GLN A N 1
ATOM 1479 C CA . GLN A 1 190 ? 10.615 6.090 -17.350 1.00 76.62 190 GLN A CA 1
ATOM 1480 C C . GLN A 1 190 ? 10.627 4.578 -17.595 1.00 76.62 190 GLN A C 1
ATOM 1482 O O . GLN A 1 190 ? 11.235 3.864 -16.787 1.00 76.62 190 GLN A O 1
ATOM 1487 N N . PRO A 1 191 ? 9.990 4.090 -18.676 1.00 74.50 191 PRO A N 1
ATOM 1488 C CA . PRO A 1 191 ? 10.053 2.685 -19.047 1.00 74.50 191 PRO A CA 1
ATOM 1489 C C . PRO A 1 191 ? 11.494 2.237 -19.252 1.00 74.50 191 PRO A C 1
ATOM 1491 O O . PRO A 1 191 ? 12.299 2.961 -19.847 1.00 74.50 191 PRO A O 1
ATOM 1494 N N . LEU A 1 192 ? 11.820 1.029 -18.796 1.00 78.06 192 LEU A N 1
ATOM 1495 C CA . LEU A 1 192 ? 13.117 0.448 -19.116 1.00 78.06 192 LEU A CA 1
ATOM 1496 C C . LEU A 1 192 ? 13.179 0.152 -20.616 1.00 78.06 192 LEU A C 1
ATOM 1498 O O . LEU A 1 192 ? 12.324 -0.538 -21.180 1.00 78.06 192 LEU A O 1
ATOM 1502 N N . THR A 1 193 ? 14.240 0.629 -21.263 1.00 82.88 193 THR A N 1
ATOM 1503 C CA . THR A 1 193 ? 14.589 0.166 -22.609 1.00 82.88 193 THR A CA 1
ATOM 1504 C C . THR A 1 193 ? 14.911 -1.330 -22.568 1.00 82.88 193 THR A C 1
ATOM 1506 O O . THR A 1 193 ? 15.348 -1.848 -21.540 1.00 82.88 193 THR A O 1
ATOM 1509 N N . GLN A 1 194 ? 14.754 -2.042 -23.688 1.00 78.81 194 GLN A N 1
ATOM 1510 C CA . GLN A 1 194 ? 15.044 -3.482 -23.761 1.00 78.81 194 GLN A CA 1
ATOM 1511 C C . GLN A 1 194 ? 16.475 -3.825 -23.304 1.00 78.81 194 GLN A C 1
ATOM 1513 O O . GLN A 1 194 ? 16.687 -4.847 -22.658 1.00 78.81 194 GLN A O 1
ATOM 1518 N N . ALA A 1 195 ? 17.440 -2.931 -23.549 1.00 81.06 195 ALA A N 1
ATOM 1519 C CA . ALA A 1 195 ? 18.824 -3.071 -23.096 1.00 81.06 195 ALA A CA 1
ATOM 1520 C C . ALA A 1 195 ? 19.002 -2.923 -21.570 1.00 81.06 195 ALA A C 1
ATOM 1522 O O . ALA A 1 195 ? 19.972 -3.429 -21.013 1.00 81.06 195 ALA A O 1
ATOM 1523 N N . GLN A 1 196 ? 18.085 -2.230 -20.890 1.00 79.38 196 GLN A N 1
ATOM 1524 C CA . GLN A 1 196 ? 18.097 -2.050 -19.434 1.00 79.38 196 GLN A CA 1
ATOM 1525 C C . GLN A 1 196 ? 17.350 -3.167 -18.686 1.00 79.38 196 GLN A C 1
ATOM 1527 O O . GLN A 1 196 ? 17.447 -3.240 -17.459 1.00 79.38 196 GLN A O 1
ATOM 1532 N N . ARG A 1 197 ? 16.607 -4.028 -19.396 1.00 77.06 197 ARG A N 1
ATOM 1533 C CA . ARG A 1 197 ? 15.907 -5.184 -18.816 1.00 77.06 197 ARG A CA 1
ATOM 1534 C C . ARG A 1 197 ? 16.877 -6.347 -18.586 1.00 77.06 197 ARG A C 1
ATOM 1536 O O . ARG A 1 197 ? 17.845 -6.528 -19.323 1.00 77.06 197 ARG A O 1
ATOM 1543 N N . HIS A 1 198 ? 16.603 -7.169 -17.572 1.00 76.31 198 HIS A N 1
ATOM 1544 C CA . HIS A 1 198 ? 17.360 -8.400 -17.320 1.00 76.31 198 HIS A CA 1
ATOM 1545 C C . HIS A 1 198 ? 17.327 -9.342 -18.543 1.00 76.31 198 HIS A C 1
ATOM 1547 O O . HIS A 1 198 ? 16.277 -9.433 -19.188 1.00 76.31 198 HIS A O 1
ATOM 1553 N N . PRO A 1 199 ? 18.409 -10.100 -18.824 1.00 74.38 199 PRO A N 1
ATOM 1554 C CA . PRO A 1 199 ? 18.488 -11.023 -19.961 1.00 74.38 199 PRO A CA 1
ATOM 1555 C C . PRO A 1 199 ? 17.284 -11.959 -20.120 1.00 74.38 199 PRO A C 1
ATOM 1557 O O . PRO A 1 199 ? 16.773 -12.136 -21.220 1.00 74.38 199 PRO A O 1
ATOM 1560 N N . ASP A 1 200 ? 16.761 -12.490 -19.014 1.00 70.06 200 ASP A N 1
ATOM 1561 C CA . ASP A 1 200 ? 15.620 -13.419 -19.039 1.00 70.06 200 ASP A CA 1
ATOM 1562 C C . ASP A 1 200 ? 14.297 -12.803 -19.529 1.00 70.06 200 ASP A C 1
ATOM 1564 O O . ASP A 1 200 ? 13.355 -13.545 -19.812 1.00 70.06 200 ASP A O 1
ATOM 1568 N N . VAL A 1 201 ? 14.220 -11.471 -19.624 1.00 68.31 201 VAL A N 1
ATOM 1569 C CA . VAL A 1 201 ? 13.034 -10.689 -20.026 1.00 68.31 201 VAL A CA 1
ATOM 1570 C C . VAL A 1 201 ? 13.314 -9.861 -21.290 1.00 68.31 201 VAL A C 1
ATOM 1572 O O . VAL A 1 201 ? 12.545 -8.979 -21.658 1.00 68.31 201 VAL A O 1
ATOM 1575 N N . GLN A 1 202 ? 14.414 -10.152 -21.992 1.00 65.75 202 GLN A N 1
ATOM 1576 C CA . GLN A 1 202 ? 14.654 -9.631 -23.344 1.00 65.75 202 GLN A CA 1
ATOM 1577 C C . GLN A 1 202 ? 13.719 -10.262 -24.384 1.00 65.75 202 GLN A C 1
ATOM 1579 O O . GLN A 1 202 ? 13.548 -9.707 -25.466 1.00 65.75 202 GLN A O 1
ATOM 1584 N N . ASP A 1 203 ? 13.114 -11.400 -24.043 1.00 74.62 203 ASP A N 1
ATOM 1585 C CA . ASP A 1 203 ? 12.034 -12.018 -24.799 1.00 74.62 203 ASP A CA 1
ATOM 1586 C C . ASP A 1 203 ? 10.724 -11.273 -24.513 1.00 74.62 203 ASP A C 1
ATOM 1588 O O . ASP A 1 203 ? 10.129 -11.417 -23.437 1.00 74.62 203 ASP A O 1
ATOM 1592 N N . ASP A 1 204 ? 10.278 -10.474 -25.484 1.00 71.38 204 ASP A N 1
ATOM 1593 C CA . ASP A 1 204 ? 9.049 -9.686 -25.387 1.00 71.38 204 ASP A CA 1
ATOM 1594 C C . ASP A 1 204 ? 7.826 -10.556 -25.067 1.00 71.38 204 ASP A C 1
ATOM 1596 O O . ASP A 1 204 ? 6.896 -10.080 -24.424 1.00 71.38 204 ASP A O 1
ATOM 1600 N N . GLN A 1 205 ? 7.836 -11.856 -25.392 1.00 72.94 205 GLN A N 1
ATOM 1601 C CA . GLN A 1 205 ? 6.753 -12.772 -25.030 1.00 72.94 205 GLN A CA 1
ATOM 1602 C C . GLN A 1 205 ? 6.623 -12.962 -23.509 1.00 72.94 205 GLN A C 1
ATOM 1604 O O . GLN A 1 205 ? 5.516 -13.158 -22.996 1.00 72.94 205 GLN A O 1
ATOM 1609 N N . LYS A 1 206 ? 7.745 -12.914 -22.782 1.00 69.00 206 LYS A N 1
ATOM 1610 C CA . LYS A 1 206 ? 7.794 -13.008 -21.314 1.00 69.00 206 LYS A CA 1
ATOM 1611 C C . LYS A 1 206 ? 7.540 -11.666 -20.639 1.00 69.00 206 LYS A C 1
ATOM 1613 O O . LYS A 1 206 ? 7.076 -11.648 -19.504 1.00 69.00 206 LYS A O 1
ATOM 1618 N N . TRP A 1 207 ? 7.846 -10.560 -21.315 1.00 73.75 207 TRP A N 1
ATOM 1619 C CA . TRP A 1 207 ? 7.473 -9.219 -20.864 1.00 73.75 207 TRP A CA 1
ATOM 1620 C C . TRP A 1 207 ? 5.964 -8.989 -21.006 1.00 73.75 207 TRP A C 1
ATOM 1622 O O . TRP A 1 207 ? 5.295 -8.533 -20.081 1.00 73.75 207 TRP A O 1
ATOM 1632 N N . ASP A 1 208 ? 5.407 -9.418 -22.136 1.00 74.12 208 ASP A N 1
ATOM 1633 C CA . ASP A 1 208 ? 3.993 -9.317 -22.473 1.00 74.12 208 ASP A CA 1
ATOM 1634 C C . ASP A 1 208 ? 3.094 -10.180 -21.599 1.00 74.12 208 ASP A C 1
ATOM 1636 O O . ASP A 1 208 ? 1.883 -10.109 -21.763 1.00 74.12 208 ASP A O 1
ATOM 1640 N N . ARG A 1 209 ? 3.626 -11.038 -20.723 1.00 69.38 209 ARG A N 1
ATOM 1641 C CA . ARG A 1 209 ? 2.824 -11.956 -19.913 1.00 69.38 209 ARG A CA 1
ATOM 1642 C C . ARG A 1 209 ? 3.402 -12.124 -18.521 1.00 69.38 209 ARG A C 1
ATOM 1644 O O . ARG A 1 209 ? 4.589 -12.373 -18.336 1.00 69.38 209 ARG A O 1
ATOM 1651 N N . ARG A 1 210 ? 2.540 -12.103 -17.509 1.00 70.19 210 ARG A N 1
ATOM 1652 C CA . ARG A 1 210 ? 2.947 -12.502 -16.158 1.00 70.19 210 ARG A CA 1
ATOM 1653 C C . ARG A 1 210 ? 3.263 -14.003 -16.116 1.00 70.19 210 ARG A C 1
ATOM 1655 O O . ARG A 1 210 ? 2.381 -14.837 -16.292 1.00 70.19 210 ARG A O 1
ATOM 1662 N N . THR A 1 211 ? 4.499 -14.360 -15.771 1.00 56.47 211 THR A N 1
ATOM 1663 C CA . THR A 1 211 ? 4.888 -15.749 -15.477 1.00 56.47 211 THR A CA 1
ATOM 1664 C C . THR A 1 211 ? 4.995 -15.951 -13.954 1.00 56.47 211 THR A C 1
ATOM 1666 O O . THR A 1 211 ? 5.981 -15.536 -13.349 1.00 56.47 211 THR A O 1
ATOM 1669 N N . GLY A 1 212 ? 3.980 -16.535 -13.292 1.00 56.88 212 GLY A N 1
ATOM 1670 C CA . GLY A 1 212 ? 3.992 -16.810 -11.837 1.00 56.88 212 GLY A CA 1
ATOM 1671 C C . GLY A 1 212 ? 2.665 -17.344 -11.253 1.00 56.88 212 GLY A C 1
ATOM 1672 O O . GLY A 1 212 ? 1.663 -17.411 -11.957 1.00 56.88 212 GLY A O 1
ATOM 1673 N N . TYR A 1 213 ? 2.645 -17.743 -9.969 1.00 45.62 213 TYR A N 1
ATOM 1674 C CA . TYR A 1 213 ? 1.464 -18.344 -9.304 1.00 45.62 213 TYR A CA 1
ATOM 1675 C C . TYR A 1 213 ? 0.449 -17.305 -8.764 1.00 45.62 213 TYR A C 1
ATOM 1677 O O . TYR A 1 213 ? 0.836 -16.220 -8.325 1.00 45.62 213 TYR A O 1
ATOM 1685 N N . GLY A 1 214 ? -0.845 -17.672 -8.782 1.00 47.50 214 GLY A N 1
ATOM 1686 C CA . GLY A 1 214 ? -2.020 -16.861 -8.397 1.00 47.50 214 GLY A CA 1
ATOM 1687 C C . GLY A 1 214 ? -2.933 -16.524 -9.589 1.00 47.50 214 GLY A C 1
ATOM 1688 O O . GLY A 1 214 ? -2.450 -16.557 -10.717 1.00 47.50 214 GLY A O 1
ATOM 1689 N N . VAL A 1 215 ? -4.225 -16.258 -9.329 1.00 36.69 215 VAL A N 1
ATOM 1690 C CA . VAL A 1 215 ? -5.310 -15.961 -10.301 1.00 36.69 215 VAL A CA 1
ATOM 1691 C C . VAL A 1 215 ? -4.989 -14.727 -11.144 1.00 36.69 215 VAL A C 1
ATOM 1693 O O . VAL A 1 215 ? -5.232 -13.605 -10.740 1.00 36.69 215 VAL A O 1
ATOM 1696 N N . ASP A 1 216 ? -4.162 -14.929 -12.157 1.00 47.53 216 ASP A N 1
ATOM 1697 C CA . ASP A 1 216 ? -4.514 -14.804 -13.567 1.00 47.53 216 ASP A CA 1
ATOM 1698 C C . ASP A 1 216 ? -3.230 -15.067 -14.356 1.00 47.53 216 ASP A C 1
ATOM 1700 O O . ASP A 1 216 ? -2.250 -14.322 -14.314 1.00 47.53 216 ASP A O 1
ATOM 1704 N N . ARG A 1 217 ? -3.168 -16.242 -14.992 1.00 52.00 217 ARG A N 1
ATOM 1705 C CA . ARG A 1 217 ? -1.930 -16.762 -15.600 1.00 52.00 217 ARG A CA 1
ATOM 1706 C C . ARG A 1 217 ? -1.661 -16.223 -17.008 1.00 52.00 217 ARG A C 1
ATOM 1708 O O . ARG A 1 217 ? -0.754 -16.722 -17.667 1.00 52.00 217 ARG A O 1
ATOM 1715 N N . THR A 1 218 ? -2.401 -15.219 -17.473 1.00 55.62 218 THR A N 1
ATOM 1716 C CA . THR A 1 218 ? -2.310 -14.746 -18.868 1.00 55.62 218 THR A CA 1
ATOM 1717 C C . THR A 1 218 ? -2.719 -13.285 -19.054 1.00 55.62 218 THR A C 1
ATOM 1719 O O . THR A 1 218 ? -3.262 -12.922 -20.092 1.00 55.62 218 THR A O 1
ATOM 1722 N N . GLU A 1 219 ? -2.442 -12.422 -18.084 1.00 66.75 219 GLU A N 1
ATOM 1723 C CA . GLU A 1 219 ? -2.617 -10.978 -18.273 1.00 66.75 219 GLU A CA 1
ATOM 1724 C C . GLU A 1 219 ? -1.412 -10.369 -18.987 1.00 66.75 219 GLU A C 1
ATOM 1726 O O . GLU A 1 219 ? -0.262 -10.778 -18.753 1.00 66.75 219 GLU A O 1
ATOM 1731 N N . LYS A 1 220 ? -1.686 -9.397 -19.866 1.00 75.94 220 LYS A N 1
ATOM 1732 C CA . LYS A 1 220 ? -0.658 -8.710 -20.637 1.00 75.94 220 LYS A CA 1
ATOM 1733 C C . LYS A 1 220 ? -0.229 -7.408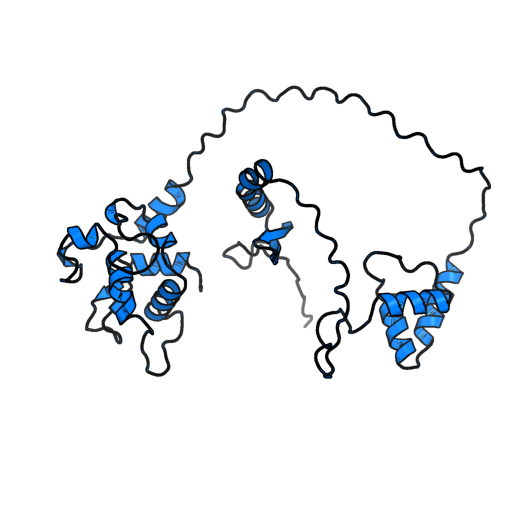 -19.980 1.00 75.94 220 LYS A C 1
ATOM 1735 O O . LYS A 1 220 ? -0.931 -6.410 -20.050 1.00 75.94 220 LYS A O 1
ATOM 1740 N N . ILE A 1 221 ? 0.980 -7.402 -19.422 1.00 80.38 221 ILE A N 1
ATOM 1741 C CA . ILE A 1 221 ? 1.524 -6.269 -18.653 1.00 80.38 221 ILE A CA 1
ATOM 1742 C C . ILE A 1 221 ? 1.629 -4.991 -19.497 1.00 80.38 221 ILE A C 1
ATOM 1744 O O . ILE A 1 221 ? 1.413 -3.899 -18.985 1.00 80.38 221 ILE A O 1
ATOM 1748 N N . LYS A 1 222 ? 1.939 -5.111 -20.793 1.00 77.38 222 LYS A N 1
ATOM 1749 C CA . LYS A 1 222 ? 2.035 -3.957 -21.702 1.00 77.38 222 LYS A CA 1
ATOM 1750 C C . LYS A 1 222 ? 0.698 -3.266 -21.988 1.00 77.38 222 LYS A C 1
ATOM 1752 O O . LYS A 1 222 ? 0.709 -2.135 -22.456 1.00 77.38 222 LYS A O 1
ATOM 1757 N N . GLU A 1 223 ? -0.419 -3.963 -21.780 1.00 81.56 223 GLU A N 1
ATOM 1758 C CA . GLU A 1 223 ? -1.768 -3.424 -21.997 1.00 81.56 223 GLU A CA 1
ATOM 1759 C C . GLU A 1 223 ? -2.298 -2.744 -20.728 1.00 81.56 223 GLU A C 1
ATOM 1761 O O . GLU A 1 223 ? -3.323 -2.080 -20.783 1.00 81.56 223 GLU A O 1
ATOM 1766 N N . TRP A 1 224 ? -1.590 -2.883 -19.602 1.00 82.44 224 TRP A N 1
ATOM 1767 C CA . TRP A 1 224 ? -1.963 -2.276 -18.334 1.00 82.44 224 TRP A CA 1
ATOM 1768 C C . TRP A 1 224 ? -1.481 -0.839 -18.218 1.00 82.44 224 TRP A C 1
ATOM 1770 O O . TRP A 1 224 ? -0.315 -0.513 -18.484 1.00 82.44 224 TRP A O 1
ATOM 1780 N N . THR A 1 225 ? -2.361 -0.006 -17.678 1.00 83.69 225 THR A N 1
ATOM 1781 C CA . THR A 1 225 ? -2.022 1.321 -17.182 1.00 83.69 225 THR A CA 1
ATOM 1782 C C . THR A 1 225 ? -0.951 1.228 -16.095 1.00 83.69 225 THR A C 1
ATOM 1784 O O . THR A 1 225 ? -0.672 0.183 -15.484 1.00 83.69 225 THR A O 1
ATOM 1787 N N . LEU A 1 226 ? -0.293 2.356 -15.840 1.00 81.25 226 LEU A N 1
ATOM 1788 C CA . LEU A 1 226 ? 0.720 2.435 -14.793 1.00 81.25 226 LEU A CA 1
ATOM 1789 C C . LEU A 1 226 ? 0.127 2.140 -13.404 1.00 81.25 226 LEU A C 1
ATOM 1791 O O . LEU A 1 226 ? 0.745 1.445 -12.596 1.00 81.25 226 LEU A O 1
ATOM 1795 N N . THR A 1 227 ? -1.100 2.601 -13.167 1.00 78.19 227 THR A N 1
ATOM 1796 C CA . THR A 1 227 ? -1.842 2.389 -11.921 1.00 78.19 227 THR A CA 1
ATOM 1797 C C . THR A 1 227 ? -2.276 0.938 -11.750 1.00 78.19 227 THR A C 1
ATOM 1799 O O . THR A 1 227 ? -2.123 0.401 -10.657 1.00 78.19 227 THR A O 1
ATOM 1802 N N . GLU A 1 228 ? -2.741 0.261 -12.803 1.00 80.50 228 GLU A N 1
ATOM 1803 C CA . GLU A 1 228 ? -3.100 -1.166 -12.737 1.00 80.50 228 GLU A CA 1
ATOM 1804 C C . GLU A 1 228 ? -1.897 -2.033 -12.355 1.00 80.50 228 GLU A C 1
ATOM 1806 O O . GLU A 1 228 ? -1.990 -2.873 -11.457 1.00 80.50 228 GLU A O 1
ATOM 1811 N N . ARG A 1 229 ? -0.725 -1.772 -12.953 1.00 84.19 229 ARG A N 1
ATOM 1812 C CA . ARG A 1 229 ? 0.523 -2.461 -12.583 1.00 84.19 229 ARG A CA 1
ATOM 1813 C C . ARG A 1 229 ? 0.829 -2.325 -11.091 1.00 84.19 229 ARG A C 1
ATOM 1815 O O . ARG A 1 229 ? 1.153 -3.330 -10.454 1.00 84.19 229 ARG A O 1
ATOM 1822 N N . ILE A 1 230 ? 0.685 -1.120 -10.535 1.00 84.31 230 ILE A N 1
ATOM 1823 C CA . ILE A 1 230 ? 0.853 -0.848 -9.099 1.00 84.31 230 ILE A CA 1
ATOM 1824 C C . ILE A 1 230 ? -0.231 -1.545 -8.270 1.00 84.31 230 ILE A C 1
ATOM 1826 O O . ILE A 1 230 ? 0.093 -2.183 -7.277 1.00 84.31 230 ILE A O 1
ATOM 1830 N N . ALA 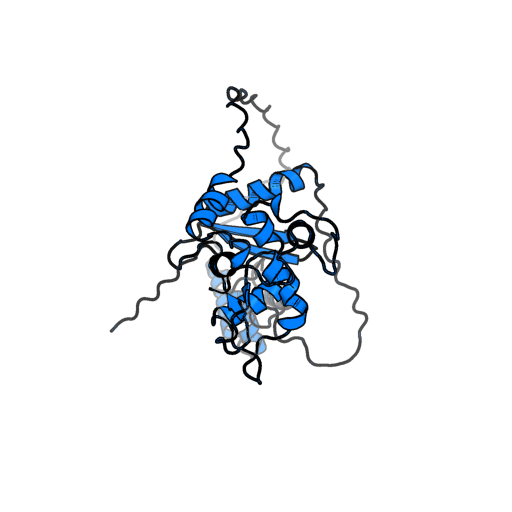A 1 231 ? -1.496 -1.484 -8.682 1.00 80.56 231 ALA A N 1
ATOM 1831 C CA . ALA A 1 231 ? -2.616 -2.086 -7.960 1.00 80.56 231 ALA A CA 1
ATOM 1832 C C . ALA A 1 231 ? -2.482 -3.611 -7.818 1.00 80.56 231 ALA A C 1
ATOM 1834 O O . ALA A 1 231 ? -3.001 -4.203 -6.874 1.00 80.56 231 ALA A O 1
ATOM 1835 N N . THR A 1 232 ? -1.744 -4.264 -8.720 1.00 81.25 232 THR A N 1
ATOM 1836 C CA . THR A 1 232 ? -1.493 -5.707 -8.613 1.00 81.25 232 THR A CA 1
ATOM 1837 C C . THR A 1 232 ? -0.420 -6.077 -7.587 1.00 81.25 232 THR A C 1
ATOM 1839 O O . THR A 1 232 ? -0.244 -7.264 -7.286 1.00 81.25 232 THR A O 1
ATOM 1842 N N . VAL A 1 233 ? 0.330 -5.113 -7.048 1.00 83.69 233 VAL A N 1
ATOM 1843 C CA . VAL A 1 233 ? 1.376 -5.362 -6.051 1.00 83.69 233 VAL A CA 1
ATOM 1844 C C . VAL A 1 233 ? 0.739 -5.955 -4.795 1.00 83.69 233 VAL A C 1
ATOM 1846 O O . VAL A 1 233 ? -0.113 -5.360 -4.150 1.00 83.69 233 VAL A O 1
ATOM 1849 N N . SER A 1 234 ? 1.159 -7.164 -4.420 1.00 84.31 234 SER A N 1
ATOM 1850 C CA . SER A 1 234 ? 0.701 -7.761 -3.162 1.00 84.31 234 SER A CA 1
ATOM 1851 C C . SER A 1 234 ? 1.451 -7.172 -1.965 1.00 84.31 234 SER A C 1
ATOM 1853 O O . SER A 1 234 ? 2.589 -6.727 -2.103 1.00 84.31 234 SER A O 1
ATOM 1855 N N . ASN A 1 235 ? 0.885 -7.291 -0.762 1.00 84.44 235 ASN A N 1
ATOM 1856 C CA . ASN A 1 235 ? 1.524 -6.849 0.490 1.00 84.44 235 ASN A CA 1
ATOM 1857 C C . ASN A 1 235 ? 2.958 -7.385 0.669 1.00 84.44 235 ASN A C 1
ATOM 1859 O O . ASN A 1 235 ? 3.845 -6.685 1.158 1.00 84.44 235 ASN A O 1
ATOM 1863 N N . GLN A 1 236 ? 3.212 -8.623 0.232 1.00 87.31 236 GLN A N 1
ATOM 1864 C CA . GLN A 1 236 ? 4.552 -9.213 0.257 1.00 87.31 236 GLN A CA 1
ATOM 1865 C C . GLN A 1 236 ? 5.519 -8.474 -0.680 1.00 87.31 236 GLN A C 1
ATOM 1867 O O . GLN A 1 236 ? 6.651 -8.194 -0.296 1.00 87.31 236 GLN A O 1
ATOM 1872 N N . HIS A 1 237 ? 5.079 -8.140 -1.894 1.00 90.25 237 HIS A N 1
ATOM 1873 C CA . HIS A 1 237 ? 5.879 -7.379 -2.853 1.00 90.25 237 HIS A CA 1
ATOM 1874 C C . HIS A 1 237 ? 6.103 -5.940 -2.383 1.00 90.25 237 HIS A C 1
ATOM 1876 O O . HIS A 1 237 ? 7.226 -5.457 -2.478 1.00 90.25 237 HIS A O 1
ATOM 1882 N N . ALA A 1 238 ? 5.088 -5.296 -1.806 1.00 89.38 238 ALA A N 1
ATOM 1883 C CA . ALA A 1 238 ? 5.225 -3.974 -1.199 1.00 89.38 238 ALA A CA 1
ATOM 1884 C C . ALA A 1 238 ? 6.288 -3.977 -0.087 1.00 89.38 238 ALA A C 1
ATOM 1886 O O . ALA A 1 238 ? 7.186 -3.141 -0.079 1.00 89.38 238 ALA A O 1
ATOM 1887 N N . THR A 1 239 ? 6.269 -4.993 0.784 1.00 90.06 239 THR A N 1
ATOM 1888 C CA . THR A 1 239 ? 7.293 -5.180 1.829 1.00 90.06 239 THR A CA 1
ATOM 1889 C C . THR A 1 239 ? 8.700 -5.302 1.234 1.00 90.06 239 THR A C 1
ATOM 1891 O O . THR A 1 239 ? 9.635 -4.662 1.711 1.00 90.06 239 THR A O 1
ATOM 1894 N N . ILE A 1 240 ? 8.858 -6.099 0.172 1.00 92.94 240 ILE A N 1
ATOM 1895 C CA . ILE A 1 240 ? 10.136 -6.266 -0.537 1.00 92.94 240 ILE A CA 1
ATOM 1896 C C . ILE A 1 240 ? 10.624 -4.930 -1.111 1.00 92.94 240 ILE A C 1
ATOM 1898 O O . ILE A 1 240 ? 11.804 -4.600 -0.986 1.00 92.94 240 ILE A O 1
ATOM 1902 N N . LEU A 1 241 ? 9.727 -4.154 -1.723 1.00 93.06 241 LEU A N 1
ATOM 1903 C CA . LEU A 1 241 ? 10.058 -2.851 -2.290 1.00 93.06 241 LEU A CA 1
ATOM 1904 C C . LEU A 1 241 ? 10.443 -1.834 -1.207 1.00 93.06 241 LEU A C 1
ATOM 1906 O O . LEU A 1 241 ? 11.435 -1.132 -1.380 1.00 93.06 241 LEU A O 1
ATOM 1910 N N . ASN A 1 242 ? 9.754 -1.819 -0.062 1.00 91.00 242 ASN A N 1
ATOM 1911 C CA . ASN A 1 242 ? 10.104 -0.961 1.075 1.00 91.00 242 ASN A CA 1
ATOM 1912 C C . ASN A 1 242 ? 11.478 -1.310 1.667 1.00 91.00 242 ASN A C 1
ATOM 1914 O O . ASN A 1 242 ? 12.241 -0.415 2.031 1.00 91.00 242 ASN A O 1
ATOM 1918 N N . GLN A 1 243 ? 11.826 -2.599 1.730 1.00 91.81 243 GLN A N 1
ATOM 1919 C CA . GLN A 1 243 ? 13.157 -3.047 2.152 1.00 91.81 243 GLN A CA 1
ATOM 1920 C C . GLN A 1 243 ? 14.250 -2.600 1.171 1.00 91.81 243 GLN A C 1
ATOM 1922 O O . GLN A 1 243 ? 15.288 -2.098 1.596 1.00 91.81 243 GLN A O 1
ATOM 1927 N N . LEU A 1 244 ? 14.013 -2.725 -0.139 1.00 92.62 244 LEU A N 1
ATOM 1928 C CA . LEU A 1 244 ? 14.942 -2.244 -1.172 1.00 92.62 244 LEU A CA 1
ATOM 1929 C C . LEU A 1 244 ? 15.062 -0.713 -1.203 1.00 92.62 244 LEU A C 1
ATOM 1931 O O . LEU A 1 244 ? 16.120 -0.193 -1.549 1.00 92.62 244 LEU A O 1
ATOM 1935 N N . ALA A 1 245 ? 13.999 0.003 -0.835 1.00 90.56 245 ALA A N 1
ATOM 1936 C CA . ALA A 1 245 ? 13.992 1.457 -0.705 1.00 90.56 245 ALA A CA 1
ATOM 1937 C C . ALA A 1 245 ? 14.651 1.959 0.595 1.00 90.56 245 ALA A C 1
ATOM 1939 O O . ALA A 1 245 ? 14.814 3.165 0.758 1.00 90.56 245 ALA A O 1
ATOM 1940 N N . GLY A 1 246 ? 15.024 1.062 1.517 1.00 89.06 246 GLY A N 1
ATOM 1941 C CA . GLY A 1 246 ? 15.602 1.425 2.815 1.00 89.06 246 GLY A CA 1
ATOM 1942 C C . GLY A 1 246 ? 14.595 1.989 3.823 1.00 89.06 246 GLY A C 1
ATOM 1943 O O . GLY A 1 246 ? 15.002 2.530 4.845 1.00 89.06 246 GLY A O 1
ATOM 1944 N N . ILE A 1 247 ? 13.294 1.859 3.551 1.00 87.88 247 ILE A N 1
ATOM 1945 C CA . ILE A 1 247 ? 12.208 2.313 4.431 1.00 87.88 247 ILE A CA 1
ATOM 1946 C C . ILE A 1 247 ? 11.997 1.317 5.572 1.00 87.88 247 ILE A C 1
ATOM 1948 O O . ILE A 1 247 ? 11.831 1.693 6.729 1.00 87.88 247 ILE A O 1
ATOM 1952 N N . THR A 1 248 ? 12.005 0.022 5.251 1.00 88.56 248 THR A N 1
ATOM 1953 C CA . THR A 1 248 ? 11.837 -1.054 6.233 1.00 88.56 248 THR A CA 1
ATOM 1954 C C . THR A 1 248 ? 13.153 -1.786 6.450 1.00 88.56 248 THR A C 1
ATOM 1956 O O . THR A 1 248 ? 13.936 -1.976 5.520 1.00 88.56 248 THR A O 1
ATOM 1959 N N . ALA A 1 249 ? 13.382 -2.249 7.680 1.00 87.75 249 ALA A N 1
ATOM 1960 C CA . ALA A 1 249 ? 14.572 -3.013 8.023 1.00 87.75 249 ALA A CA 1
ATOM 1961 C C . ALA A 1 249 ? 14.700 -4.298 7.185 1.00 87.75 249 ALA A C 1
ATOM 1963 O O . ALA A 1 249 ? 13.727 -5.015 6.924 1.00 87.75 249 ALA A O 1
ATOM 1964 N N . LEU A 1 250 ? 15.941 -4.601 6.807 1.00 89.56 250 LEU A N 1
ATOM 1965 C CA . LEU A 1 250 ? 16.321 -5.876 6.210 1.00 89.56 250 LEU A CA 1
ATOM 1966 C C . LEU A 1 250 ? 16.170 -7.016 7.227 1.00 89.56 250 LEU A C 1
ATOM 1968 O O . LEU A 1 250 ? 16.020 -6.798 8.431 1.00 89.56 250 LEU A O 1
ATOM 1972 N N . ASN A 1 251 ? 16.225 -8.258 6.749 1.00 86.62 251 ASN A N 1
ATOM 1973 C CA . ASN A 1 251 ? 16.232 -9.408 7.647 1.00 86.62 251 ASN A CA 1
ATOM 1974 C C . ASN A 1 251 ? 17.524 -9.470 8.488 1.00 86.62 251 ASN A C 1
ATOM 1976 O O . ASN A 1 251 ? 18.492 -8.754 8.239 1.00 86.62 251 ASN A O 1
ATOM 1980 N N . SER A 1 252 ? 17.566 -10.384 9.460 1.00 85.81 252 SER A N 1
ATOM 1981 C CA . SER A 1 252 ? 18.699 -10.543 10.387 1.00 85.81 252 SER A CA 1
ATOM 1982 C C . SER A 1 252 ? 20.049 -10.848 9.723 1.00 85.81 252 SER A C 1
ATOM 1984 O O . SER A 1 252 ? 21.085 -10.698 10.363 1.00 85.81 252 SER A O 1
ATOM 1986 N N . LYS A 1 253 ? 20.059 -11.265 8.452 1.00 84.81 253 LYS A N 1
ATOM 1987 C CA . LYS A 1 253 ? 21.272 -11.509 7.657 1.00 84.81 253 LYS A CA 1
ATOM 1988 C C . LYS A 1 253 ? 21.624 -10.333 6.741 1.00 84.81 253 LYS A C 1
ATOM 1990 O O . LYS A 1 253 ? 22.469 -10.487 5.866 1.00 84.81 253 LYS A O 1
ATOM 1995 N N . GLY A 1 254 ? 20.953 -9.192 6.899 1.00 84.56 254 GLY A N 1
ATOM 1996 C CA . GLY A 1 254 ? 21.128 -8.025 6.041 1.00 84.56 254 GLY A CA 1
ATOM 1997 C C . GLY A 1 254 ? 20.676 -8.281 4.607 1.00 84.56 254 GLY A C 1
ATOM 1998 O O . GLY A 1 254 ? 21.318 -7.805 3.685 1.00 84.56 254 GLY A O 1
ATOM 1999 N N . GLY A 1 255 ? 19.621 -9.073 4.395 1.00 87.25 255 GLY A N 1
ATOM 2000 C CA . GLY A 1 255 ? 19.059 -9.354 3.073 1.00 87.25 255 GLY A CA 1
ATOM 2001 C C . GLY A 1 255 ? 17.561 -9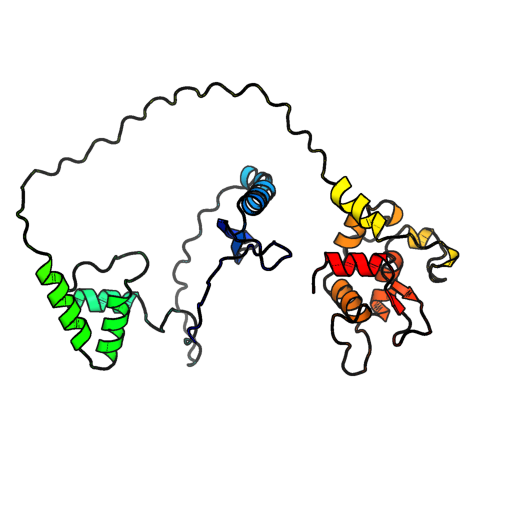.066 2.982 1.00 87.25 255 GLY A C 1
ATOM 2002 O O . GLY A 1 255 ? 16.873 -8.910 3.991 1.00 87.25 255 GLY A O 1
ATOM 2003 N N . VAL A 1 256 ? 17.040 -9.049 1.756 1.00 91.81 256 VAL A N 1
ATOM 2004 C CA . VAL A 1 256 ? 15.604 -8.889 1.476 1.00 91.81 256 VAL A CA 1
ATOM 2005 C C . VAL A 1 256 ? 14.949 -10.265 1.380 1.00 91.81 256 VAL A C 1
ATOM 2007 O O . VAL A 1 256 ? 15.315 -11.096 0.540 1.00 91.81 256 VAL A O 1
ATOM 2010 N N . SER A 1 257 ? 13.992 -10.540 2.263 1.00 88.75 257 SER A N 1
ATOM 2011 C CA . SER A 1 257 ? 13.320 -11.843 2.321 1.00 88.75 257 SER A CA 1
ATOM 2012 C C . SER A 1 257 ? 12.439 -12.068 1.089 1.00 88.75 257 SER A C 1
ATOM 2014 O O . SER A 1 257 ? 11.782 -11.151 0.616 1.00 88.75 257 SER A O 1
ATOM 2016 N N . TYR A 1 258 ? 12.405 -13.299 0.566 1.00 86.38 258 TYR A N 1
ATOM 2017 C CA . TYR A 1 258 ? 11.604 -13.698 -0.609 1.00 86.38 258 TYR A CA 1
ATOM 2018 C C . TYR A 1 258 ? 11.907 -12.960 -1.921 1.00 86.38 258 TYR A C 1
ATOM 2020 O O . TYR A 1 258 ? 11.213 -13.185 -2.915 1.00 86.38 258 TYR A O 1
ATOM 2028 N N . LEU A 1 259 ? 12.951 -12.125 -1.970 1.00 89.81 259 LEU A N 1
ATOM 2029 C CA . LEU A 1 259 ? 13.284 -11.373 -3.176 1.00 89.81 259 LEU A CA 1
ATOM 2030 C C . LEU A 1 259 ? 13.570 -12.307 -4.351 1.00 89.81 259 LEU A C 1
ATOM 2032 O O . LEU A 1 259 ? 12.963 -12.147 -5.393 1.00 89.81 259 LEU A O 1
ATOM 2036 N N . LYS A 1 260 ? 14.392 -13.349 -4.181 1.00 85.75 260 LYS A N 1
ATOM 2037 C CA . LYS A 1 260 ? 14.723 -14.280 -5.279 1.00 85.75 260 LYS A CA 1
ATOM 2038 C C . LYS A 1 260 ? 13.502 -14.988 -5.877 1.00 85.75 260 LYS A C 1
ATOM 2040 O O . LYS A 1 260 ? 13.431 -15.146 -7.087 1.00 85.75 260 LYS A O 1
ATOM 2045 N N . THR A 1 261 ? 12.538 -15.392 -5.049 1.00 84.12 261 THR A N 1
ATOM 2046 C CA . THR A 1 261 ? 11.305 -16.052 -5.514 1.00 84.12 261 THR A CA 1
ATOM 2047 C C . THR A 1 261 ? 10.307 -15.072 -6.129 1.00 84.12 261 THR A C 1
ATOM 2049 O O . THR A 1 261 ? 9.468 -15.476 -6.926 1.00 84.12 261 THR A O 1
ATOM 2052 N N . SER A 1 262 ? 10.396 -13.791 -5.767 1.00 85.62 262 SER A N 1
ATOM 2053 C CA . SER A 1 262 ? 9.480 -12.731 -6.214 1.00 85.62 262 SER A CA 1
ATOM 2054 C C . SER A 1 262 ? 10.079 -11.845 -7.314 1.00 85.62 262 SER A C 1
ATOM 2056 O O . SER A 1 262 ? 9.369 -11.037 -7.915 1.00 85.62 262 SER A O 1
ATOM 2058 N N . ALA A 1 263 ? 11.379 -11.996 -7.584 1.00 85.56 263 ALA A N 1
ATOM 2059 C CA . ALA A 1 263 ? 12.168 -11.124 -8.443 1.00 85.56 263 ALA A CA 1
ATOM 2060 C C . ALA A 1 263 ? 11.589 -11.067 -9.849 1.00 85.56 263 ALA A C 1
ATOM 2062 O O . ALA A 1 263 ? 11.422 -9.978 -10.375 1.00 85.56 263 ALA A O 1
ATOM 2063 N N . THR A 1 264 ? 11.191 -12.208 -10.415 1.00 84.12 264 THR A N 1
ATOM 2064 C CA . THR A 1 264 ? 10.575 -12.268 -11.746 1.00 84.12 264 THR A CA 1
ATOM 2065 C C . THR A 1 264 ? 9.351 -11.365 -11.847 1.00 84.12 2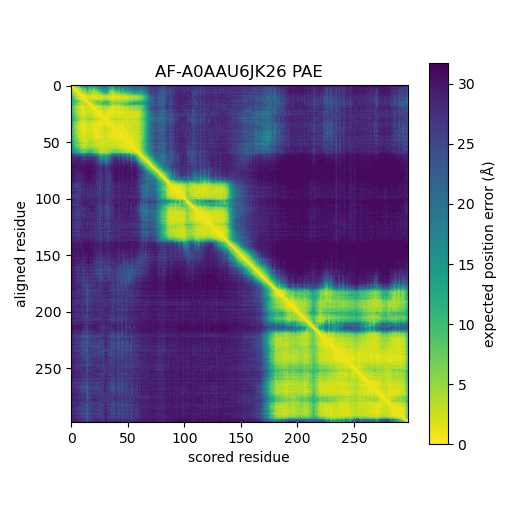64 THR A C 1
ATOM 2067 O O . THR A 1 264 ? 9.227 -10.621 -12.809 1.00 84.12 264 THR A O 1
ATOM 2070 N N . ARG A 1 265 ? 8.462 -11.365 -10.846 1.00 85.00 265 ARG A N 1
ATOM 2071 C CA . ARG A 1 265 ? 7.255 -10.529 -10.889 1.00 85.00 265 ARG A CA 1
ATOM 2072 C C . ARG A 1 265 ? 7.585 -9.050 -10.749 1.00 85.00 265 ARG A C 1
ATOM 2074 O O . ARG A 1 265 ? 7.084 -8.245 -11.523 1.00 85.00 265 ARG A O 1
ATOM 2081 N N . LEU A 1 266 ? 8.412 -8.701 -9.768 1.00 89.38 266 LEU A N 1
ATOM 2082 C CA . LEU A 1 266 ? 8.821 -7.313 -9.550 1.00 89.38 266 LEU A CA 1
ATOM 2083 C C . LEU A 1 266 ? 9.589 -6.760 -10.751 1.00 89.38 266 LEU A C 1
ATOM 2085 O O . LEU A 1 266 ? 9.440 -5.594 -11.092 1.00 89.38 266 LEU A O 1
ATOM 2089 N N . HIS A 1 267 ? 10.376 -7.610 -11.402 1.00 86.12 267 HIS A N 1
ATOM 2090 C CA . HIS A 1 267 ? 11.117 -7.278 -12.603 1.00 86.12 267 HIS A CA 1
ATOM 2091 C C . HIS A 1 267 ? 10.199 -7.139 -13.826 1.00 86.12 267 HIS A C 1
ATOM 2093 O O . HIS A 1 267 ? 10.319 -6.157 -14.545 1.00 86.12 267 HIS A O 1
ATOM 2099 N N . ASN A 1 268 ? 9.238 -8.051 -14.028 1.00 84.81 268 ASN A N 1
ATOM 2100 C CA . ASN A 1 268 ? 8.231 -7.958 -15.097 1.00 84.81 268 ASN A CA 1
ATOM 2101 C C . ASN A 1 268 ? 7.313 -6.738 -14.946 1.00 84.81 268 ASN A C 1
ATOM 2103 O O . ASN A 1 268 ? 6.740 -6.275 -15.918 1.00 84.81 268 ASN A O 1
ATOM 2107 N N . LEU A 1 269 ? 7.148 -6.226 -13.729 1.00 87.31 269 LEU A N 1
ATOM 2108 C CA . LEU A 1 269 ? 6.442 -4.974 -13.476 1.00 87.31 269 LEU A CA 1
ATOM 2109 C C . LEU A 1 269 ? 7.400 -3.785 -13.393 1.00 87.31 269 LEU A C 1
ATOM 2111 O O . LEU A 1 269 ? 6.987 -2.710 -12.991 1.00 87.31 269 LEU A O 1
ATOM 2115 N N . GLU A 1 270 ? 8.669 -3.953 -13.773 1.00 88.06 270 GLU A N 1
ATOM 2116 C CA . GLU A 1 270 ? 9.662 -2.881 -13.823 1.00 88.06 270 GLU A CA 1
ATOM 2117 C C . GLU A 1 270 ? 9.914 -2.168 -12.485 1.00 88.06 270 GLU A C 1
ATOM 2119 O O . GLU A 1 270 ? 10.464 -1.073 -12.468 1.00 88.06 270 GLU A O 1
ATOM 2124 N N . PHE A 1 271 ? 9.577 -2.771 -11.343 1.00 90.00 271 PHE A N 1
ATOM 2125 C CA . PHE A 1 271 ? 9.816 -2.171 -10.026 1.00 90.00 271 PHE A CA 1
ATOM 2126 C C . PHE A 1 271 ? 11.267 -2.300 -9.560 1.00 90.00 271 PHE A C 1
ATOM 2128 O O . PHE A 1 271 ? 11.752 -1.478 -8.780 1.00 90.00 271 PHE A O 1
ATOM 2135 N N . ILE A 1 272 ? 11.967 -3.333 -10.030 1.00 91.75 272 ILE A N 1
ATOM 2136 C CA . ILE A 1 272 ? 13.367 -3.594 -9.694 1.00 91.75 272 ILE A CA 1
ATOM 2137 C C . ILE A 1 272 ? 14.164 -3.924 -10.952 1.00 91.75 272 ILE A C 1
ATOM 2139 O O . ILE A 1 272 ? 13.613 -4.415 -11.934 1.00 91.75 272 ILE A O 1
ATOM 2143 N N . LYS A 1 273 ? 15.475 -3.714 -10.891 1.00 89.88 273 LYS A N 1
ATOM 2144 C CA . LYS A 1 273 ? 16.442 -4.145 -11.906 1.00 89.88 273 LYS A CA 1
ATOM 2145 C C . LYS A 1 273 ? 17.599 -4.881 -11.245 1.00 89.88 273 LYS A C 1
ATOM 2147 O O . LYS A 1 273 ? 17.893 -4.653 -10.070 1.00 89.88 273 LYS A O 1
ATOM 2152 N N . TYR A 1 274 ? 18.261 -5.753 -11.998 1.00 89.31 274 TYR A N 1
ATOM 2153 C CA . TYR A 1 274 ? 19.486 -6.385 -11.521 1.00 89.31 274 TYR A CA 1
ATOM 2154 C C . TYR A 1 274 ? 20.589 -5.336 -11.368 1.00 89.31 274 TYR A C 1
ATOM 2156 O O . TYR A 1 274 ? 20.815 -4.519 -12.261 1.00 89.31 274 TYR A O 1
ATOM 2164 N N . ALA A 1 275 ? 21.254 -5.357 -10.220 1.00 89.25 275 ALA A N 1
ATOM 2165 C CA . ALA A 1 275 ? 22.306 -4.418 -9.867 1.00 89.25 275 ALA A CA 1
ATOM 2166 C C . ALA A 1 275 ? 23.364 -5.162 -9.041 1.00 89.25 275 ALA A C 1
ATOM 2168 O O . ALA A 1 275 ? 23.227 -5.260 -7.818 1.00 89.25 275 ALA A O 1
ATOM 2169 N N . PRO A 1 276 ? 24.411 -5.716 -9.676 1.00 86.06 276 PRO A N 1
ATOM 2170 C CA . PRO A 1 276 ? 25.396 -6.565 -9.000 1.00 86.06 276 PRO A CA 1
ATOM 2171 C C . PRO A 1 276 ? 26.209 -5.810 -7.939 1.00 86.06 276 PRO A C 1
ATOM 2173 O O . PRO A 1 276 ? 26.774 -6.424 -7.041 1.00 86.06 276 PRO A O 1
ATOM 2176 N N . THR A 1 277 ? 26.252 -4.482 -8.033 1.00 87.19 277 THR A N 1
ATOM 2177 C CA . THR A 1 277 ? 26.896 -3.575 -7.076 1.00 87.19 277 THR A CA 1
ATOM 2178 C C . THR A 1 277 ? 26.065 -3.328 -5.819 1.00 87.19 277 THR A C 1
ATOM 2180 O O . THR A 1 277 ? 26.591 -2.827 -4.829 1.00 87.19 277 THR A O 1
ATOM 2183 N N . SER A 1 278 ? 24.772 -3.655 -5.842 1.00 85.44 278 SER A N 1
ATOM 2184 C CA . SER A 1 278 ? 23.901 -3.511 -4.678 1.00 85.44 278 SER A CA 1
ATOM 2185 C C . SER A 1 278 ? 24.088 -4.673 -3.702 1.00 85.44 278 SER A C 1
ATOM 2187 O O . SER A 1 278 ? 24.369 -5.805 -4.099 1.00 85.44 278 SER A O 1
ATOM 2189 N N . LEU A 1 279 ? 23.839 -4.418 -2.415 1.00 80.88 279 LEU A N 1
ATOM 2190 C CA . LEU A 1 279 ? 23.987 -5.400 -1.333 1.00 80.88 279 LEU A CA 1
ATOM 2191 C C . LEU A 1 279 ? 23.172 -6.691 -1.553 1.00 80.88 279 LEU A C 1
ATOM 2193 O O . LEU A 1 279 ? 23.486 -7.739 -0.989 1.00 80.88 279 LEU A O 1
ATOM 2197 N N . HIS A 1 280 ? 22.109 -6.629 -2.355 1.00 82.94 280 HIS A N 1
ATOM 2198 C CA . HIS A 1 280 ? 21.188 -7.746 -2.578 1.00 82.94 280 HIS A CA 1
ATOM 2199 C C . HIS A 1 280 ? 21.155 -8.224 -4.034 1.00 82.94 280 HIS A C 1
ATOM 2201 O O . HIS A 1 280 ? 20.401 -9.147 -4.341 1.00 82.94 280 HIS A O 1
ATOM 2207 N N . GLY A 1 281 ? 21.954 -7.624 -4.923 1.00 88.94 281 GLY A N 1
ATOM 2208 C CA . GLY A 1 281 ? 21.937 -7.896 -6.363 1.00 88.94 281 GLY A CA 1
ATOM 2209 C C . GLY A 1 281 ? 20.783 -7.233 -7.128 1.00 88.94 281 GLY A C 1
ATOM 2210 O O . GLY A 1 281 ? 20.631 -7.484 -8.321 1.00 88.94 281 GLY A O 1
ATOM 2211 N N . TRP A 1 282 ? 19.979 -6.392 -6.471 1.00 91.56 282 TRP A N 1
ATOM 2212 C CA . TRP A 1 282 ? 18.837 -5.692 -7.054 1.00 91.56 282 TRP A CA 1
ATOM 2213 C C . TRP A 1 282 ? 18.769 -4.244 -6.576 1.00 91.56 282 TRP A C 1
ATOM 2215 O O . TRP A 1 282 ? 19.003 -3.953 -5.405 1.00 91.56 282 TRP A O 1
ATOM 2225 N N . GLU A 1 283 ? 18.359 -3.358 -7.476 1.00 90.94 283 GLU A N 1
ATOM 2226 C CA . GLU A 1 283 ? 18.040 -1.965 -7.172 1.00 90.94 283 GLU A CA 1
ATOM 2227 C C . GLU A 1 283 ? 16.595 -1.655 -7.532 1.00 90.94 283 GLU A C 1
ATOM 2229 O O . GLU A 1 283 ? 16.047 -2.190 -8.500 1.00 90.94 283 GLU A O 1
ATOM 2234 N N . ILE A 1 284 ? 15.996 -0.746 -6.766 1.00 91.50 284 ILE A N 1
ATOM 2235 C CA . ILE A 1 284 ? 14.679 -0.202 -7.070 1.00 91.50 284 ILE A CA 1
ATOM 2236 C C . ILE A 1 284 ? 14.769 0.746 -8.274 1.00 91.50 284 ILE A C 1
ATOM 2238 O O . ILE A 1 284 ? 15.671 1.585 -8.360 1.00 91.50 284 ILE A O 1
ATOM 2242 N N . THR A 1 285 ? 13.850 0.610 -9.228 1.00 89.94 285 THR A N 1
ATOM 2243 C CA . THR A 1 285 ? 13.739 1.544 -10.358 1.00 89.94 285 THR A CA 1
ATOM 2244 C C . THR A 1 285 ? 13.015 2.822 -9.926 1.00 89.94 285 THR A C 1
ATOM 2246 O O . THR A 1 285 ? 12.454 2.902 -8.830 1.00 89.94 285 THR A O 1
ATOM 2249 N N . ASN A 1 286 ? 12.962 3.829 -10.802 1.00 87.19 286 ASN A N 1
ATOM 2250 C CA . ASN A 1 286 ? 12.119 5.003 -10.563 1.00 87.19 286 ASN A CA 1
ATOM 2251 C C . ASN A 1 286 ? 10.635 4.615 -10.438 1.00 87.19 286 ASN A C 1
ATOM 2253 O O . ASN A 1 286 ? 9.944 5.128 -9.559 1.00 87.19 286 ASN A O 1
ATOM 2257 N N . PHE A 1 287 ? 10.184 3.622 -11.215 1.00 88.00 287 PHE A N 1
ATOM 2258 C CA . PHE A 1 287 ? 8.831 3.092 -11.076 1.00 88.00 287 PHE A CA 1
ATOM 2259 C C . PHE A 1 287 ? 8.592 2.450 -9.712 1.00 88.00 287 PHE A C 1
ATOM 2261 O O . PHE A 1 287 ? 7.597 2.732 -9.055 1.00 88.00 287 PHE A O 1
ATOM 2268 N N . GLY A 1 288 ? 9.525 1.604 -9.264 1.00 89.81 288 GLY A N 1
ATOM 2269 C CA . GLY A 1 288 ? 9.454 0.960 -7.958 1.00 89.81 288 GLY A CA 1
ATOM 2270 C C . GLY A 1 288 ? 9.384 1.979 -6.830 1.00 89.81 288 GLY A C 1
ATOM 2271 O O . GLY A 1 288 ? 8.591 1.807 -5.912 1.00 89.81 288 GLY A O 1
ATOM 2272 N N . ARG A 1 289 ? 10.149 3.075 -6.918 1.00 87.12 289 ARG A N 1
ATOM 2273 C CA . ARG A 1 289 ? 10.090 4.176 -5.942 1.00 87.12 289 ARG A CA 1
ATOM 2274 C C . ARG A 1 289 ? 8.727 4.856 -5.924 1.00 87.12 289 ARG A C 1
ATOM 2276 O O . ARG A 1 289 ? 8.218 5.157 -4.849 1.00 87.12 289 ARG A O 1
ATOM 2283 N N . TYR A 1 290 ? 8.133 5.075 -7.094 1.00 85.75 290 TYR A N 1
ATOM 2284 C CA . TYR A 1 290 ? 6.775 5.598 -7.184 1.00 85.75 290 TYR A CA 1
ATOM 2285 C C . TYR A 1 290 ? 5.759 4.621 -6.574 1.00 85.75 290 TYR A C 1
ATOM 2287 O O . TYR A 1 290 ? 4.961 5.023 -5.734 1.00 85.75 290 TYR A O 1
ATOM 2295 N N . ALA A 1 291 ? 5.845 3.328 -6.896 1.00 86.75 291 ALA A N 1
ATOM 2296 C CA . ALA A 1 291 ? 4.978 2.299 -6.324 1.00 86.75 291 ALA A CA 1
ATOM 2297 C C . ALA A 1 291 ? 5.093 2.220 -4.792 1.00 86.75 291 ALA A C 1
ATOM 2299 O O . ALA A 1 291 ? 4.076 2.157 -4.112 1.00 86.75 291 ALA A O 1
ATOM 2300 N N . VAL A 1 292 ? 6.313 2.304 -4.248 1.00 87.06 292 VAL A N 1
ATOM 2301 C CA . VAL A 1 292 ? 6.578 2.405 -2.801 1.00 87.06 292 VAL A CA 1
ATOM 2302 C C . VAL A 1 292 ? 5.881 3.614 -2.187 1.00 87.06 292 VAL A C 1
ATOM 2304 O O . VAL A 1 292 ? 5.213 3.480 -1.167 1.00 87.06 292 VAL A O 1
ATOM 2307 N N . ARG A 1 293 ? 5.992 4.783 -2.828 1.00 80.25 293 ARG A N 1
ATOM 2308 C CA . ARG A 1 293 ? 5.348 6.016 -2.362 1.00 80.25 293 ARG A CA 1
ATOM 2309 C C . ARG A 1 293 ? 3.823 5.907 -2.366 1.00 80.25 293 ARG A C 1
ATOM 2311 O O . ARG A 1 293 ? 3.186 6.381 -1.439 1.00 80.25 293 ARG A O 1
ATOM 2318 N N . ILE A 1 294 ? 3.245 5.277 -3.389 1.00 76.31 294 ILE A N 1
ATOM 2319 C CA . ILE A 1 294 ? 1.795 5.053 -3.484 1.00 76.31 294 ILE A CA 1
ATOM 2320 C C . ILE A 1 294 ? 1.314 4.005 -2.473 1.00 76.31 294 ILE A C 1
ATOM 2322 O O . ILE A 1 294 ? 0.207 4.112 -1.963 1.00 76.31 294 ILE A O 1
ATOM 2326 N N . HIS A 1 295 ? 2.125 2.988 -2.178 1.00 71.50 295 HIS A N 1
ATOM 2327 C CA . HIS A 1 295 ? 1.769 1.907 -1.252 1.00 71.50 295 HIS A CA 1
ATOM 2328 C C . HIS A 1 295 ? 2.028 2.216 0.227 1.00 71.50 295 HIS A C 1
ATOM 2330 O O . HIS A 1 295 ? 1.729 1.368 1.065 1.00 71.50 295 HIS A O 1
ATOM 2336 N N . GLY A 1 296 ? 2.538 3.405 0.560 1.00 54.78 296 GLY A N 1
ATOM 2337 C CA . GLY A 1 296 ? 2.356 4.001 1.883 1.00 54.78 296 GLY A CA 1
ATOM 2338 C C . GLY A 1 296 ? 2.771 3.122 3.066 1.00 54.78 296 GLY A C 1
ATOM 2339 O O . GLY A 1 296 ? 1.955 2.744 3.901 1.00 54.78 296 GLY A O 1
ATOM 2340 N N . MET A 1 297 ? 4.067 2.863 3.205 1.00 42.94 297 MET A N 1
ATOM 2341 C CA . MET A 1 297 ? 4.650 2.912 4.551 1.00 42.94 297 MET A CA 1
ATOM 2342 C C . MET A 1 297 ? 5.587 4.113 4.600 1.00 42.94 297 MET A C 1
ATOM 2344 O O . MET A 1 297 ? 6.804 3.959 4.587 1.00 42.94 297 MET A O 1
ATOM 2348 N N . GLY A 1 298 ? 5.002 5.305 4.572 1.00 34.09 298 GLY A N 1
ATOM 2349 C CA . GLY A 1 298 ? 5.689 6.587 4.648 1.00 34.09 298 GLY A CA 1
ATOM 2350 C C . GLY A 1 298 ? 4.679 7.704 4.560 1.00 34.09 298 GLY A C 1
ATOM 2351 O O . GLY A 1 298 ? 4.165 7.885 3.437 1.00 34.09 298 GLY A O 1
#